Protein AF-A0A6A6Z3F3-F1 (afdb_monomer)

InterPro domai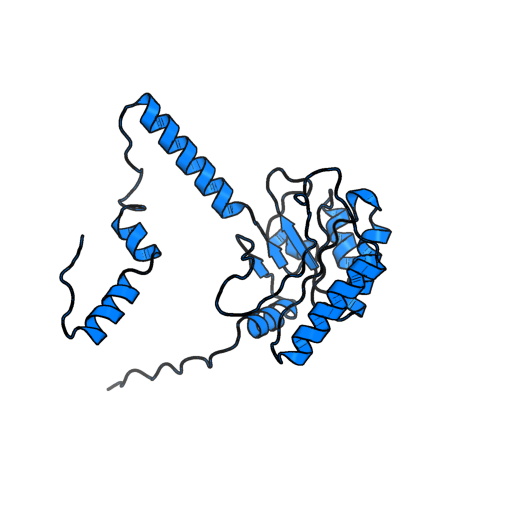ns:
  IPR015813 Pyruvate/Phosphoenolpyruvate kinase-like domain superfamily [SSF51621] (51-223)
  IPR040442 Pyruvate kinase-like domain superfamily [G3DSA:3.20.20.60] (47-231)

Secondary structure (DSSP, 8-state):
--------PPPP--HHHHHHHHHH-TT--EEESS-----SSS-------TTPPPTTSSS-----HHHHHHHHHHHHHHHHHHT-------EE-THHHHHHHHHHHHHHHHHHTT-S-EEE----SHHHHHHHHHHHTTS-EEEE--TTSSSPP--HHHHHHTT-SEEE-TTHHHHHHHHHHHHHHHHHHHHS-----STT-SSHHHHHHHTTHHHHHHHHHHHHSSPPP---

pLDDT: mean 81.71, std 18.79, range [23.59, 98.38]

Foldseek 3Di:
DDDDDDDPPDPDDPPLVVVLVLLPPLVAAAEAAADCPDDDDDDDDPDDDPDADDLQDPDTDDDDLVVLLVVLLVNVVVCVVVVPNHAHEREFSCCVPPNDVVSLVSQQSSVVSPHQEYEYTQDQDLVSLLVSLVSNPPGAYEDEAEVVGRHDHDDSVSCSVSNHRYYYHRCNVVVVVVVVVVVQVVCCVVPVDGDDDDDPPPDPVNVCVVVVVVVVQVVCCVVVVDRDDDDD

Structure (mmCIF, N/CA/C/O backbone):
data_AF-A0A6A6Z3F3-F1
#
_entry.id   AF-A0A6A6Z3F3-F1
#
loop_
_atom_site.group_PDB
_atom_site.id
_atom_site.type_symbol
_atom_site.label_atom_id
_atom_site.label_alt_id
_atom_site.label_comp_id
_atom_site.label_asym_id
_atom_site.label_entity_id
_atom_site.label_seq_id
_atom_site.pdbx_PDB_ins_code
_atom_site.Cartn_x
_atom_site.Cartn_y
_atom_site.Cartn_z
_atom_site.occupancy
_atom_site.B_iso_or_equiv
_atom_site.auth_seq_id
_atom_site.auth_comp_id
_atom_site.auth_asym_id
_atom_site.auth_atom_id
_atom_site.pdbx_PDB_model_num
ATOM 1 N N . MET A 1 1 ? 13.830 -50.853 -7.359 1.00 34.94 1 MET A N 1
ATOM 2 C CA . MET A 1 1 ? 14.245 -49.902 -6.307 1.00 34.94 1 MET A CA 1
ATOM 3 C C . MET A 1 1 ? 13.771 -48.512 -6.708 1.00 34.94 1 MET A C 1
ATOM 5 O O . MET A 1 1 ? 14.122 -48.065 -7.787 1.00 34.94 1 MET A O 1
ATOM 9 N N . SER A 1 2 ? 12.959 -47.901 -5.839 1.00 36.56 2 SER A N 1
ATOM 10 C CA . SER A 1 2 ? 12.501 -46.500 -5.808 1.00 36.56 2 SER A CA 1
ATOM 11 C C . SER A 1 2 ? 11.670 -45.965 -6.987 1.00 36.56 2 SER A C 1
ATOM 13 O O . SER A 1 2 ? 12.177 -45.334 -7.913 1.00 36.56 2 SER A O 1
ATOM 15 N N . ALA A 1 3 ? 10.351 -46.165 -6.886 1.00 37.22 3 ALA A N 1
ATOM 16 C CA . ALA A 1 3 ? 9.355 -45.298 -7.505 1.00 37.22 3 ALA A CA 1
ATOM 17 C C . ALA A 1 3 ? 9.467 -43.896 -6.879 1.00 37.22 3 ALA A C 1
ATOM 19 O O . ALA A 1 3 ? 9.442 -43.764 -5.655 1.00 37.22 3 ALA A O 1
ATOM 20 N N . ARG A 1 4 ? 9.620 -42.849 -7.698 1.00 40.91 4 ARG A N 1
ATOM 21 C CA . ARG A 1 4 ? 9.617 -41.468 -7.198 1.00 40.91 4 ARG A CA 1
ATOM 22 C C . ARG A 1 4 ? 8.199 -41.113 -6.761 1.00 40.91 4 ARG A C 1
ATOM 24 O O . ARG A 1 4 ? 7.272 -41.146 -7.564 1.00 40.91 4 ARG A O 1
ATOM 31 N N . ASN A 1 5 ? 8.085 -40.826 -5.469 1.00 40.81 5 ASN A N 1
ATOM 32 C CA . ASN A 1 5 ? 6.881 -40.425 -4.759 1.00 40.81 5 ASN A CA 1
ATOM 33 C C . ASN A 1 5 ? 6.077 -39.361 -5.511 1.00 40.81 5 ASN A C 1
ATOM 35 O O . ASN A 1 5 ? 6.629 -38.375 -6.002 1.00 40.81 5 ASN A O 1
ATOM 39 N N . GLY A 1 6 ? 4.759 -39.565 -5.536 1.00 41.12 6 GLY A N 1
ATOM 40 C CA . GLY A 1 6 ? 3.794 -38.580 -5.994 1.00 41.12 6 GLY A CA 1
ATOM 41 C C . GLY A 1 6 ? 3.917 -37.295 -5.185 1.00 41.12 6 GLY A C 1
ATOM 42 O O . GLY A 1 6 ? 3.819 -37.297 -3.959 1.00 41.12 6 GLY A O 1
ATOM 43 N N . THR A 1 7 ? 4.127 -36.190 -5.888 1.00 47.25 7 THR A N 1
ATOM 44 C CA . THR A 1 7 ? 3.933 -34.857 -5.340 1.00 47.25 7 THR A CA 1
ATOM 45 C C . THR A 1 7 ? 2.435 -34.683 -5.121 1.00 47.25 7 THR A C 1
ATOM 47 O O . THR A 1 7 ? 1.655 -34.508 -6.056 1.00 47.25 7 THR A O 1
ATOM 50 N N . THR A 1 8 ? 1.998 -34.784 -3.869 1.00 46.78 8 THR A N 1
ATOM 51 C CA . THR A 1 8 ? 0.665 -34.338 -3.468 1.00 46.78 8 THR A CA 1
ATOM 52 C C . THR A 1 8 ? 0.591 -32.847 -3.779 1.00 46.78 8 THR A C 1
ATOM 54 O O . THR A 1 8 ? 1.181 -32.040 -3.061 1.00 46.78 8 THR A O 1
ATOM 57 N N . LYS A 1 9 ? -0.051 -32.471 -4.893 1.00 58.62 9 LYS A N 1
ATOM 58 C CA . LYS A 1 9 ? -0.311 -31.064 -5.207 1.00 58.62 9 LYS A CA 1
ATOM 59 C C . LYS A 1 9 ? -1.092 -30.474 -4.038 1.00 58.62 9 LYS A C 1
ATOM 61 O O . LYS A 1 9 ? -2.152 -30.993 -3.691 1.00 58.62 9 LYS A O 1
ATOM 66 N N . THR A 1 10 ? -0.551 -29.427 -3.420 1.00 60.53 10 THR A N 1
ATOM 67 C CA . THR A 1 10 ? -1.249 -28.662 -2.385 1.00 60.53 10 THR A CA 1
ATOM 68 C C . THR A 1 10 ? -2.641 -28.293 -2.910 1.00 60.53 10 THR A C 1
ATOM 70 O O . THR A 1 10 ? -2.735 -27.858 -4.063 1.00 60.53 10 THR A O 1
ATOM 73 N N . PRO A 1 11 ? -3.718 -28.482 -2.125 1.00 72.38 11 PRO A N 1
ATOM 74 C CA . PRO A 1 11 ? -5.059 -28.102 -2.551 1.00 72.38 11 PRO A CA 1
ATOM 75 C C . PRO A 1 11 ? -5.073 -26.640 -2.994 1.00 72.38 11 PRO A C 1
ATOM 77 O O . PRO A 1 11 ? -4.476 -25.789 -2.332 1.00 72.38 11 PRO A O 1
ATOM 80 N N . TRP A 1 12 ? -5.738 -26.350 -4.113 1.00 77.38 12 TRP A N 1
ATOM 81 C CA . TRP A 1 12 ? -5.906 -24.976 -4.571 1.00 77.38 12 TRP A CA 1
ATOM 82 C C . TRP A 1 12 ? -6.660 -24.176 -3.503 1.00 77.38 12 TRP A C 1
ATOM 84 O O . TRP A 1 12 ? -7.720 -24.596 -3.035 1.00 77.38 12 TRP A O 1
ATOM 94 N N . ARG A 1 13 ? -6.089 -23.040 -3.100 1.00 77.94 13 ARG A N 1
ATOM 95 C CA . ARG A 1 13 ? -6.682 -22.100 -2.146 1.00 77.94 13 ARG A CA 1
ATOM 96 C C . ARG A 1 13 ? -6.878 -20.761 -2.854 1.00 77.94 13 ARG A C 1
ATOM 98 O O . ARG A 1 13 ? -5.940 -20.322 -3.523 1.00 77.94 13 ARG A O 1
ATOM 105 N N . PRO A 1 14 ? -8.032 -20.090 -2.702 1.00 82.00 14 PRO A N 1
ATOM 106 C CA . PRO A 1 14 ? -8.204 -18.751 -3.248 1.00 82.00 14 PRO A CA 1
ATOM 107 C C . PRO A 1 14 ? -7.167 -17.784 -2.662 1.00 82.00 14 PRO A C 1
ATOM 109 O O . PRO A 1 14 ? -6.858 -17.837 -1.467 1.00 82.00 14 PRO A O 1
ATOM 112 N N . ALA A 1 15 ? -6.643 -16.883 -3.496 1.00 80.94 15 ALA A N 1
ATOM 113 C CA . ALA A 1 15 ? -5.599 -15.935 -3.102 1.00 80.94 15 ALA A CA 1
ATOM 114 C C . ALA A 1 15 ? -6.015 -15.066 -1.903 1.00 80.94 15 ALA A C 1
ATOM 116 O O . ALA A 1 15 ? -5.207 -14.815 -1.012 1.00 80.94 15 ALA A O 1
ATOM 117 N N . ALA A 1 16 ? -7.290 -14.679 -1.833 1.00 81.62 16 ALA A N 1
ATOM 118 C CA . ALA A 1 16 ? -7.814 -13.865 -0.745 1.00 81.62 16 ALA A CA 1
ATOM 119 C C . ALA A 1 16 ? -7.747 -14.576 0.624 1.00 81.62 16 ALA A C 1
ATOM 121 O O . ALA A 1 16 ? -7.385 -13.952 1.618 1.00 81.62 16 ALA A O 1
ATOM 122 N N . ASN A 1 17 ? -7.969 -15.898 0.671 1.00 83.56 17 ASN A N 1
ATOM 123 C CA . ASN A 1 17 ? -7.801 -16.678 1.902 1.00 83.56 17 ASN A CA 1
ATOM 124 C C . ASN A 1 17 ? -6.328 -16.769 2.323 1.00 83.56 17 ASN A C 1
ATOM 126 O O . ASN A 1 17 ? -6.020 -16.694 3.508 1.00 83.56 17 ASN A O 1
ATOM 130 N N . ILE A 1 18 ? -5.411 -16.919 1.361 1.00 85.38 18 ILE A N 1
ATOM 131 C CA . ILE A 1 18 ? -3.967 -16.919 1.642 1.00 85.38 18 ILE A CA 1
ATOM 132 C C . ILE A 1 18 ? -3.556 -15.565 2.224 1.00 85.38 18 ILE A C 1
ATOM 134 O O . ILE A 1 18 ? -2.868 -15.512 3.241 1.00 85.38 18 ILE A O 1
ATOM 138 N N . LEU A 1 19 ? -4.010 -14.473 1.605 1.00 86.06 19 LEU A N 1
ATOM 139 C CA . LEU A 1 19 ? -3.742 -13.122 2.078 1.00 86.06 19 LEU A CA 1
ATOM 140 C C . LEU A 1 19 ? -4.298 -12.908 3.491 1.00 86.06 19 LEU A C 1
ATOM 142 O O . LEU A 1 19 ? -3.585 -12.391 4.346 1.00 86.06 19 LEU A O 1
ATOM 146 N N . ARG A 1 20 ? -5.528 -13.353 3.763 1.00 87.00 20 ARG A N 1
ATOM 147 C CA . ARG A 1 20 ? -6.144 -13.264 5.092 1.00 87.00 20 ARG A CA 1
ATOM 148 C C . ARG A 1 20 ? -5.325 -13.994 6.157 1.00 87.00 20 ARG A C 1
ATOM 150 O O . ARG A 1 20 ? -5.034 -13.405 7.195 1.00 87.00 20 ARG A O 1
ATOM 157 N N . ASP A 1 21 ? -4.891 -15.224 5.885 1.00 88.62 21 ASP A N 1
ATOM 158 C CA . ASP A 1 21 ? -4.017 -15.970 6.800 1.00 88.62 21 ASP A CA 1
ATOM 159 C C . ASP A 1 21 ? -2.713 -15.210 7.074 1.00 88.62 21 ASP A C 1
ATOM 161 O O . ASP A 1 21 ? -2.261 -15.131 8.211 1.00 88.62 21 ASP A O 1
ATOM 165 N N . MET A 1 22 ? -2.102 -14.637 6.032 1.00 89.12 22 MET A N 1
ATOM 166 C CA . MET A 1 22 ? -0.858 -13.879 6.167 1.00 89.12 22 MET A CA 1
ATOM 167 C C . MET A 1 22 ? -1.039 -12.586 6.965 1.00 89.12 22 MET A C 1
ATOM 169 O O . MET A 1 22 ? -0.140 -12.212 7.708 1.00 89.12 22 MET A O 1
ATOM 173 N N . ILE A 1 23 ? -2.181 -11.912 6.817 1.00 88.12 23 ILE A N 1
ATOM 174 C CA . ILE A 1 23 ? -2.514 -10.676 7.537 1.00 88.12 23 ILE A CA 1
ATOM 175 C C . ILE A 1 23 ? -2.665 -10.931 9.043 1.00 88.12 23 ILE A C 1
ATOM 177 O O . ILE A 1 23 ? -2.274 -10.086 9.849 1.00 88.12 23 ILE A O 1
ATOM 181 N N . HIS A 1 24 ? -3.240 -12.075 9.421 1.00 87.25 24 HIS A N 1
ATOM 182 C CA . HIS A 1 24 ? -3.483 -12.429 10.821 1.00 87.25 24 HIS A CA 1
ATOM 183 C C . HIS A 1 24 ? -2.317 -13.170 11.489 1.00 87.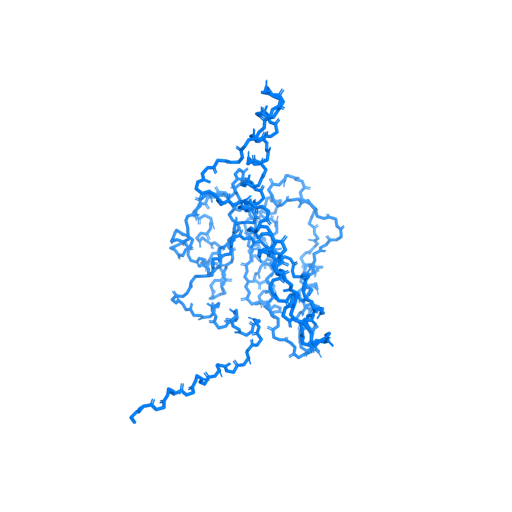25 24 HIS A C 1
ATOM 185 O O . HIS A 1 24 ? -2.346 -13.367 12.702 1.00 87.25 24 HIS A O 1
ATOM 191 N N . ASP A 1 25 ? -1.290 -13.553 10.731 1.00 90.56 25 ASP A N 1
ATOM 192 C CA . ASP A 1 25 ? -0.063 -14.144 11.259 1.00 90.56 25 ASP A CA 1
ATOM 193 C C . ASP A 1 25 ? 0.867 -13.038 11.806 1.00 90.56 25 ASP A C 1
ATOM 195 O O . ASP A 1 25 ? 1.418 -12.250 11.029 1.00 90.56 25 ASP A O 1
ATOM 199 N N . PRO A 1 26 ? 1.070 -12.945 13.135 1.00 84.81 26 PRO A N 1
ATOM 200 C CA . PRO A 1 26 ? 1.867 -11.881 13.739 1.00 84.81 26 PRO A CA 1
ATOM 201 C C . PRO A 1 26 ? 3.361 -11.973 13.400 1.00 84.81 26 PRO A C 1
ATOM 203 O O . PRO A 1 26 ? 4.074 -10.984 13.591 1.00 84.81 26 PRO A O 1
ATOM 206 N N . GLU A 1 27 ? 3.837 -13.104 12.879 1.00 88.88 27 GLU A N 1
ATOM 207 C CA . GLU A 1 27 ? 5.227 -13.280 12.453 1.00 88.88 27 GLU A CA 1
ATOM 208 C C . GLU A 1 27 ? 5.453 -12.832 11.006 1.00 88.88 27 GLU A C 1
ATOM 210 O O . GLU A 1 27 ? 6.596 -12.652 10.573 1.00 88.88 27 GLU A O 1
ATOM 215 N N . LYS A 1 28 ? 4.377 -12.611 10.243 1.00 90.56 28 LYS A N 1
ATOM 216 C CA . LYS A 1 28 ? 4.469 -12.224 8.838 1.00 90.56 28 LYS A CA 1
ATOM 217 C C . LYS A 1 28 ? 4.379 -10.718 8.638 1.00 90.56 28 LYS A C 1
ATOM 219 O O . LYS A 1 28 ? 3.650 -9.985 9.307 1.00 90.56 28 LYS A O 1
ATOM 224 N N . LEU A 1 29 ? 5.142 -10.279 7.642 1.00 92.88 29 LEU A N 1
ATOM 225 C CA . LEU A 1 29 ? 5.010 -8.989 6.989 1.00 92.88 29 LEU A CA 1
ATOM 226 C C . LEU A 1 29 ? 4.775 -9.253 5.503 1.00 92.88 29 LEU A C 1
ATOM 228 O O . LEU A 1 29 ? 5.548 -9.972 4.867 1.00 92.88 29 LEU A O 1
ATOM 232 N N . ILE A 1 30 ? 3.723 -8.659 4.951 1.00 92.56 30 ILE A N 1
ATOM 233 C CA . ILE A 1 30 ? 3.424 -8.734 3.523 1.00 92.56 30 ILE A CA 1
ATOM 234 C C . ILE A 1 30 ? 4.172 -7.606 2.811 1.00 92.56 30 ILE A C 1
ATOM 236 O O . ILE A 1 30 ? 4.008 -6.433 3.145 1.00 92.56 30 ILE A O 1
ATOM 240 N N . ILE A 1 31 ? 4.998 -7.975 1.833 1.00 91.75 31 ILE A N 1
ATOM 241 C CA . ILE A 1 31 ? 5.845 -7.070 1.050 1.00 91.75 31 ILE A CA 1
ATOM 242 C C . ILE A 1 31 ? 5.334 -7.092 -0.388 1.00 91.75 31 ILE A C 1
ATOM 244 O O . ILE A 1 31 ? 5.449 -8.116 -1.062 1.00 91.75 31 ILE A O 1
ATOM 248 N N . CYS A 1 32 ? 4.796 -5.970 -0.866 1.00 87.75 32 CYS A N 1
ATOM 249 C CA . CYS A 1 32 ? 4.311 -5.853 -2.239 1.00 87.75 32 CYS A CA 1
ATOM 250 C C . CYS A 1 32 ? 5.183 -4.866 -3.035 1.00 87.75 32 CYS A C 1
ATOM 252 O O . CYS A 1 32 ? 5.200 -3.674 -2.718 1.00 87.75 32 CYS A O 1
ATOM 254 N N . PRO A 1 33 ? 5.861 -5.301 -4.112 1.00 79.44 33 PRO A N 1
ATOM 255 C CA . PRO A 1 33 ? 6.681 -4.429 -4.965 1.00 79.44 33 PRO A CA 1
ATOM 256 C C . PRO A 1 33 ? 5.852 -3.517 -5.890 1.00 79.44 33 PRO A C 1
ATOM 258 O O . PRO A 1 33 ? 6.382 -2.925 -6.825 1.00 79.44 33 PRO A O 1
ATOM 261 N N . GLY A 1 34 ? 4.539 -3.448 -5.682 1.00 69.94 34 GLY A N 1
ATOM 262 C CA . GLY A 1 34 ? 3.596 -2.743 -6.530 1.00 69.94 34 GLY A CA 1
ATOM 263 C C . GLY A 1 34 ? 2.192 -2.802 -5.937 1.00 69.94 34 GLY A C 1
ATOM 264 O O . GLY A 1 34 ? 1.934 -3.554 -4.994 1.00 69.94 34 GLY A O 1
ATOM 265 N N . VAL A 1 35 ? 1.281 -2.024 -6.513 1.00 60.56 35 VAL A N 1
ATOM 266 C CA . VAL A 1 35 ? -0.158 -2.215 -6.319 1.00 60.56 35 VAL A CA 1
ATOM 267 C C . VAL A 1 35 ? -0.661 -2.939 -7.554 1.00 60.56 35 VAL A C 1
ATOM 269 O O . VAL A 1 35 ? -0.642 -2.382 -8.648 1.00 60.56 35 VAL A O 1
ATOM 272 N N . TYR A 1 36 ? -1.085 -4.187 -7.384 1.00 46.94 36 TYR A N 1
ATOM 273 C CA . TYR A 1 36 ? -1.976 -4.804 -8.353 1.00 46.94 36 TYR A CA 1
ATOM 274 C C . TYR A 1 36 ? -3.375 -4.284 -8.036 1.00 46.94 36 TYR A C 1
ATOM 276 O O . TYR A 1 36 ? -4.051 -4.805 -7.151 1.00 46.94 36 TYR A O 1
ATOM 284 N N . ASP A 1 37 ? -3.783 -3.212 -8.713 1.00 42.94 37 ASP A N 1
ATOM 285 C CA . ASP A 1 37 ? -5.200 -2.871 -8.804 1.00 42.94 37 ASP A CA 1
ATOM 286 C C . ASP A 1 37 ? -5.841 -4.020 -9.597 1.00 42.94 37 ASP A C 1
ATOM 288 O O . ASP A 1 37 ? -5.672 -4.112 -10.811 1.00 42.94 37 ASP A O 1
ATOM 292 N N . GLY A 1 38 ? -6.443 -4.975 -8.883 1.00 31.67 38 GLY A N 1
ATOM 293 C CA . GLY A 1 38 ? -6.897 -6.261 -9.410 1.00 31.67 38 GLY A CA 1
ATOM 294 C C . GLY A 1 38 ? -7.780 -6.133 -10.652 1.00 31.67 38 GLY A C 1
ATOM 295 O O . GLY A 1 38 ? -8.981 -5.896 -10.566 1.00 31.67 38 GLY A O 1
ATOM 296 N N . LEU A 1 39 ? -7.173 -6.350 -11.814 1.00 25.75 39 LEU A N 1
ATOM 297 C CA . LEU A 1 39 ? -7.821 -6.767 -13.048 1.00 25.75 39 LEU A CA 1
ATOM 298 C C . LEU A 1 39 ? -7.249 -8.140 -13.391 1.00 25.75 39 LEU A C 1
ATOM 300 O O . LEU A 1 39 ? -6.429 -8.264 -14.292 1.00 25.75 39 LEU A O 1
ATOM 304 N N . ASP A 1 40 ? -7.667 -9.172 -12.662 1.00 23.59 40 ASP A N 1
ATOM 305 C CA . ASP A 1 40 ? -7.603 -10.517 -13.220 1.00 23.59 40 ASP A CA 1
ATOM 306 C C . ASP A 1 40 ? -8.853 -11.327 -12.844 1.00 23.59 40 ASP A C 1
ATOM 308 O O . ASP A 1 40 ? -9.256 -11.409 -11.687 1.00 23.59 40 ASP A O 1
ATOM 312 N N . ALA A 1 41 ? -9.523 -11.825 -13.884 1.00 25.75 41 ALA A N 1
ATOM 313 C CA . ALA A 1 41 ? -10.664 -12.745 -13.901 1.00 25.75 41 ALA A CA 1
ATOM 314 C C . ALA A 1 41 ? -11.796 -12.563 -12.853 1.00 25.75 41 ALA A C 1
ATOM 316 O O . ALA A 1 41 ? -12.093 -13.446 -12.049 1.00 25.75 41 ALA A O 1
ATOM 317 N N . GLY A 1 42 ? -12.561 -11.475 -13.006 1.00 26.80 42 GL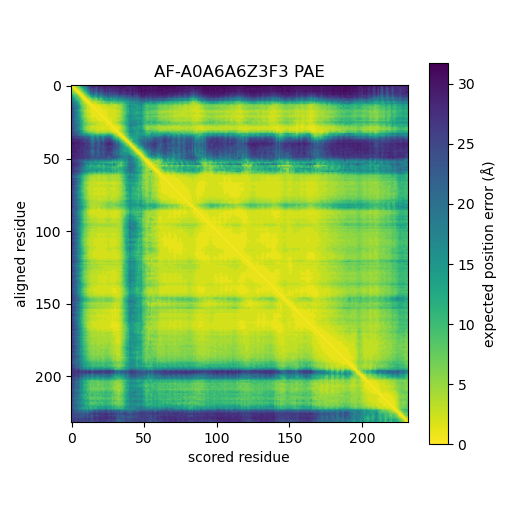Y A N 1
ATOM 318 C CA . GLY A 1 42 ? -13.991 -11.433 -12.675 1.00 26.80 42 GLY A CA 1
ATOM 319 C C . GLY A 1 42 ? -14.331 -10.939 -11.272 1.00 26.80 42 GLY A C 1
ATOM 320 O O . GLY A 1 42 ? -14.524 -11.751 -10.385 1.00 26.80 42 GLY A O 1
ATOM 321 N N . HIS A 1 43 ? -14.546 -9.627 -11.128 1.00 30.12 43 HIS A N 1
ATOM 322 C CA . HIS A 1 43 ? -15.112 -8.915 -9.966 1.00 30.12 43 HIS A CA 1
ATOM 323 C C . HIS A 1 43 ? -14.264 -8.907 -8.679 1.00 30.12 43 HIS A C 1
ATOM 325 O O . HIS A 1 43 ? -14.550 -9.636 -7.730 1.00 30.12 43 HIS A O 1
ATOM 331 N N . GLU A 1 44 ? -13.301 -7.987 -8.599 1.00 28.53 44 GLU A N 1
ATOM 332 C CA . GLU A 1 44 ? -12.696 -7.547 -7.337 1.00 28.53 44 GLU A CA 1
ATOM 333 C C . GLU A 1 44 ? -12.750 -6.013 -7.290 1.00 28.53 44 GLU A C 1
ATOM 335 O O . GLU A 1 44 ? -12.167 -5.320 -8.119 1.00 28.53 44 GLU A O 1
ATOM 340 N N . VAL A 1 45 ? -13.571 -5.470 -6.388 1.00 31.08 45 VAL A N 1
ATOM 341 C CA . VAL A 1 45 ? -13.928 -4.046 -6.361 1.00 31.08 45 VAL A CA 1
ATOM 342 C C . VAL A 1 45 ? -13.188 -3.353 -5.221 1.00 31.08 45 VAL A C 1
ATOM 344 O O . VAL A 1 45 ? -13.585 -3.458 -4.062 1.00 31.08 45 VAL A O 1
ATOM 347 N N . LEU A 1 46 ? -12.158 -2.571 -5.550 1.00 33.38 46 LEU A N 1
ATOM 348 C CA . LEU A 1 46 ? -11.670 -1.496 -4.686 1.00 33.38 46 LEU A CA 1
ATOM 349 C C . LEU A 1 46 ? -12.496 -0.236 -4.999 1.00 33.38 46 LEU A C 1
ATOM 351 O O . LEU A 1 46 ? -12.225 0.482 -5.960 1.00 33.38 46 LEU A O 1
ATOM 355 N N . TYR A 1 47 ? -13.557 0.030 -4.229 1.00 33.12 47 TYR A N 1
ATOM 356 C CA . TYR A 1 47 ? -14.420 1.192 -4.479 1.00 33.12 47 TYR A CA 1
ATOM 357 C C . TYR A 1 47 ? -13.669 2.490 -4.135 1.00 33.12 47 TYR A C 1
ATOM 359 O O . TYR A 1 47 ? -13.530 2.861 -2.966 1.00 33.12 47 TYR A O 1
ATOM 367 N N . MET A 1 48 ? -13.182 3.214 -5.145 1.00 34.19 48 MET A N 1
ATOM 368 C CA . MET A 1 48 ? -12.570 4.534 -4.975 1.00 34.19 48 MET A CA 1
ATOM 369 C C . MET A 1 48 ? -13.333 5.606 -5.765 1.00 34.19 48 MET A C 1
ATOM 371 O O . MET A 1 48 ? -13.739 5.395 -6.899 1.00 34.19 48 MET A O 1
ATOM 375 N N . ALA A 1 49 ? -13.563 6.759 -5.123 1.00 33.69 49 ALA A N 1
ATOM 376 C CA . ALA A 1 49 ? -14.345 7.886 -5.646 1.00 33.69 49 ALA A CA 1
ATOM 377 C C . ALA A 1 49 ? -13.920 8.336 -7.061 1.00 33.69 49 ALA A C 1
ATOM 379 O O . ALA A 1 49 ? -12.728 8.398 -7.352 1.00 33.69 49 ALA A O 1
ATOM 380 N N . ILE A 1 50 ? -14.903 8.753 -7.869 1.00 36.28 50 ILE A N 1
ATOM 381 C CA . ILE A 1 50 ? -14.827 9.016 -9.322 1.00 36.28 50 ILE A CA 1
ATOM 382 C C . ILE A 1 50 ? -13.879 10.174 -9.734 1.00 36.28 50 I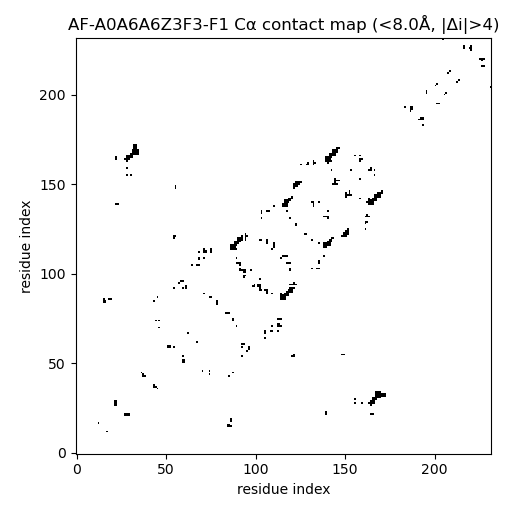LE A C 1
ATOM 384 O O . ILE A 1 50 ? -13.561 10.313 -10.909 1.00 36.28 50 ILE A O 1
ATOM 388 N N . THR A 1 51 ? -13.337 10.965 -8.800 1.00 37.28 51 THR A N 1
ATOM 389 C CA . THR A 1 51 ? -12.355 12.035 -9.091 1.00 37.28 51 THR A CA 1
ATOM 390 C C . THR A 1 51 ? -11.300 12.183 -7.985 1.00 37.28 51 THR A C 1
ATOM 392 O O . THR A 1 51 ? -11.292 13.154 -7.225 1.00 37.28 51 THR A O 1
ATOM 395 N N . LYS A 1 52 ? -10.374 11.222 -7.849 1.00 58.19 52 LYS A N 1
ATOM 396 C CA . LYS A 1 52 ? -9.262 11.347 -6.884 1.00 58.19 52 LYS A CA 1
ATOM 397 C C . LYS A 1 52 ? -7.970 11.873 -7.509 1.00 58.19 52 LYS A C 1
ATOM 399 O O . LYS A 1 52 ? -7.581 11.492 -8.606 1.00 58.19 52 LYS A O 1
ATOM 404 N N . ARG A 1 53 ? -7.287 12.734 -6.745 1.00 56.28 53 ARG A N 1
ATOM 405 C CA . ARG A 1 53 ? -5.887 13.124 -6.963 1.00 56.28 53 ARG A CA 1
ATOM 406 C C . ARG A 1 53 ? -4.951 12.117 -6.299 1.00 56.28 53 ARG A C 1
ATOM 408 O O . ARG A 1 53 ? -5.326 11.473 -5.318 1.00 56.28 53 ARG A O 1
ATOM 415 N N . TYR A 1 54 ? -3.728 12.035 -6.815 1.00 62.44 54 TYR A N 1
ATOM 416 C CA . TYR A 1 54 ? -2.663 11.220 -6.238 1.00 62.44 54 TYR A CA 1
ATOM 417 C C . TYR A 1 54 ? -2.435 11.544 -4.753 1.00 62.44 54 TYR A C 1
ATOM 419 O O . TYR A 1 54 ? -2.482 12.700 -4.332 1.00 62.44 54 TYR A O 1
ATOM 427 N N . GLY A 1 55 ? -2.184 10.509 -3.952 1.00 59.78 55 GLY A N 1
ATOM 428 C CA . GLY A 1 55 ? -2.115 10.597 -2.494 1.00 59.78 55 GLY A CA 1
ATOM 429 C C . GLY A 1 55 ? -0.980 11.440 -1.929 1.00 59.78 55 GLY A C 1
ATOM 430 O O . GLY A 1 55 ? -1.061 11.867 -0.783 1.00 59.78 55 GLY A O 1
ATOM 431 N N . HIS A 1 56 ? 0.038 11.749 -2.721 1.00 67.38 56 HIS A N 1
ATOM 432 C CA . HIS A 1 56 ? 1.112 12.648 -2.301 1.00 67.38 56 HIS A CA 1
ATOM 433 C C . HIS A 1 56 ? 0.967 14.064 -2.893 1.00 67.38 56 HIS A C 1
ATOM 435 O O . HIS A 1 56 ? 1.845 14.896 -2.695 1.00 67.38 56 HIS A O 1
ATOM 441 N N . LEU A 1 57 ? -0.146 14.370 -3.579 1.00 67.94 57 LEU A N 1
ATOM 442 C CA . LEU A 1 57 ? -0.471 15.723 -4.048 1.00 67.94 57 LEU A CA 1
ATOM 443 C C . LEU A 1 57 ? -1.327 16.497 -3.036 1.00 67.94 57 LEU A C 1
ATOM 445 O O . LEU A 1 57 ? -2.103 15.920 -2.273 1.00 67.94 57 LEU A O 1
ATOM 449 N N . GLN A 1 58 ? -1.215 17.826 -3.082 1.00 67.31 58 GLN A N 1
ATOM 450 C CA . GLN A 1 58 ? 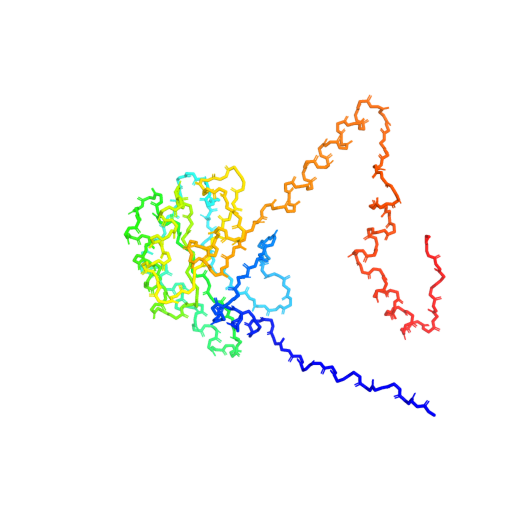-2.047 18.754 -2.314 1.00 67.31 58 GLN A CA 1
ATOM 451 C C . GLN A 1 58 ? -3.455 18.935 -2.914 1.00 67.31 58 GLN A C 1
ATOM 453 O O . GLN A 1 58 ? -3.714 18.679 -4.097 1.00 67.31 58 GLN A O 1
ATOM 458 N N . GLY A 1 59 ? -4.376 19.441 -2.086 1.00 66.31 59 GLY A N 1
ATOM 459 C CA . GLY A 1 59 ? -5.730 19.811 -2.510 1.00 66.31 59 GLY A CA 1
ATOM 460 C C . GLY A 1 59 ? -6.623 18.603 -2.788 1.00 66.31 59 GLY A C 1
ATOM 461 O O . GLY A 1 59 ? -7.353 18.583 -3.779 1.00 66.31 59 GLY A O 1
ATOM 462 N N . LYS A 1 60 ? -6.523 17.564 -1.955 1.00 71.50 60 LYS A N 1
ATOM 463 C CA . LYS A 1 60 ? -7.370 16.374 -2.064 1.00 71.50 60 LYS A CA 1
ATOM 464 C C . LYS A 1 60 ? -8.813 16.725 -1.715 1.00 71.50 60 LYS A C 1
ATOM 466 O O . LYS A 1 60 ? -9.078 17.318 -0.673 1.00 71.50 60 LYS A O 1
ATOM 471 N N . LEU A 1 61 ? -9.743 16.303 -2.566 1.00 74.94 61 LEU A N 1
ATOM 472 C CA . LEU A 1 61 ? -11.169 16.375 -2.271 1.00 74.94 61 LEU A CA 1
ATOM 473 C C . LEU A 1 61 ? -11.566 15.156 -1.437 1.00 74.94 61 LEU A C 1
ATOM 475 O O . LEU A 1 61 ? -11.267 14.012 -1.795 1.00 74.94 61 LEU A O 1
ATOM 479 N N . LEU A 1 62 ? -12.215 15.415 -0.307 1.00 80.62 62 LEU A N 1
ATOM 480 C CA . LEU A 1 62 ? -12.692 14.391 0.612 1.00 80.62 62 LEU A CA 1
ATOM 481 C C . LEU A 1 62 ? -14.213 14.364 0.592 1.00 80.62 62 LEU A C 1
ATOM 483 O O . LEU A 1 62 ? -14.865 15.403 0.577 1.00 80.62 62 LEU A O 1
ATOM 487 N N . VAL A 1 63 ? -14.763 13.157 0.645 1.00 84.81 63 VAL A N 1
ATOM 488 C CA . VAL A 1 63 ? -16.186 12.952 0.918 1.00 84.81 63 VAL A CA 1
ATOM 489 C C . VAL A 1 63 ? -16.454 13.038 2.422 1.00 84.81 63 VAL A C 1
ATOM 491 O O . VAL A 1 63 ? -15.523 12.936 3.242 1.00 84.81 63 VAL A O 1
ATOM 494 N N . SER A 1 64 ? -17.724 13.195 2.798 1.00 87.44 64 SER A N 1
ATOM 495 C CA . SER A 1 64 ? -18.136 13.146 4.203 1.00 87.44 64 SER A CA 1
ATOM 496 C C . SER A 1 64 ? -17.771 11.795 4.835 1.00 87.44 64 SER A C 1
ATOM 498 O O . SER A 1 64 ? -17.573 10.790 4.146 1.00 87.44 64 SER A O 1
ATOM 500 N N . THR A 1 65 ? -17.651 11.760 6.163 1.00 87.88 65 THR A N 1
ATOM 501 C CA . THR A 1 65 ? -17.400 10.505 6.889 1.00 87.88 65 THR A CA 1
ATOM 502 C C . THR A 1 65 ? -18.543 9.512 6.673 1.00 87.88 65 THR A C 1
ATOM 504 O O . THR A 1 65 ? -18.292 8.329 6.482 1.00 87.88 65 THR A O 1
ATOM 507 N N . GLU A 1 66 ? -19.786 9.990 6.606 1.00 91.56 66 GLU A N 1
ATOM 508 C CA . GLU A 1 66 ? -20.956 9.157 6.324 1.00 91.56 66 GLU A CA 1
ATOM 509 C C . GLU A 1 66 ? -20.873 8.479 4.951 1.00 91.56 66 GLU A C 1
ATOM 511 O O . GLU A 1 66 ? -21.018 7.259 4.862 1.00 91.56 66 GLU A O 1
ATOM 516 N N . GLU A 1 67 ? -20.562 9.239 3.896 1.00 88.31 67 GLU A N 1
ATOM 517 C CA . GLU A 1 67 ? -20.415 8.700 2.540 1.00 88.31 67 GLU A CA 1
ATOM 518 C C . GLU A 1 67 ? -19.224 7.737 2.446 1.00 88.31 67 GLU A C 1
ATOM 520 O O . GLU A 1 67 ? -19.309 6.679 1.820 1.00 88.31 67 GLU A O 1
ATOM 525 N N . TYR A 1 68 ? -18.112 8.073 3.102 1.00 86.75 68 TYR A N 1
ATOM 526 C CA . TYR A 1 68 ? -16.954 7.191 3.204 1.00 86.75 68 TYR A CA 1
ATOM 527 C C . TYR A 1 68 ? -17.324 5.840 3.836 1.00 86.75 68 TYR A C 1
ATOM 529 O O . TYR A 1 68 ? -17.027 4.797 3.257 1.00 86.75 68 TYR A O 1
ATOM 537 N N . LEU A 1 69 ? -18.021 5.845 4.975 1.00 90.69 69 LEU A N 1
ATOM 538 C CA . LEU A 1 69 ? -18.438 4.619 5.657 1.00 90.69 69 LEU A CA 1
ATOM 539 C C . LEU A 1 69 ? -19.516 3.853 4.879 1.00 90.69 69 LEU A C 1
ATOM 541 O O . LEU A 1 69 ? -19.517 2.624 4.898 1.00 90.69 69 LEU A O 1
ATOM 545 N N . ALA A 1 70 ? -20.404 4.547 4.160 1.00 88.38 70 ALA A N 1
ATOM 546 C CA . ALA A 1 70 ? -21.396 3.911 3.295 1.00 88.38 70 ALA A CA 1
ATOM 547 C C . ALA A 1 70 ? -20.736 3.062 2.197 1.00 88.38 70 ALA A C 1
ATOM 549 O O . ALA A 1 70 ? -21.178 1.944 1.942 1.00 88.38 70 ALA A O 1
ATOM 550 N N . ARG A 1 71 ? -19.632 3.541 1.609 1.00 88.06 71 ARG A N 1
ATOM 551 C CA . ARG A 1 71 ? -18.853 2.776 0.619 1.00 88.06 71 ARG A CA 1
ATOM 552 C C . ARG A 1 71 ? -18.213 1.525 1.213 1.00 88.06 71 ARG A C 1
ATOM 554 O O . ARG A 1 71 ? -18.227 0.482 0.570 1.00 88.06 71 ARG A O 1
ATOM 561 N N . ILE A 1 72 ? -17.688 1.614 2.436 1.00 90.25 72 ILE A N 1
ATOM 562 C CA . ILE A 1 72 ? -17.110 0.449 3.121 1.00 90.25 72 ILE A CA 1
ATOM 563 C C . ILE A 1 72 ? -18.192 -0.587 3.427 1.00 90.25 72 ILE A C 1
ATOM 565 O O . ILE A 1 72 ? -18.018 -1.755 3.094 1.00 90.25 72 ILE A O 1
ATOM 569 N N . ARG A 1 73 ? -19.345 -0.163 3.962 1.00 93.25 73 ARG A N 1
ATOM 570 C CA . ARG A 1 73 ? -20.482 -1.068 4.197 1.00 93.25 73 ARG A CA 1
ATOM 571 C C . ARG A 1 73 ? -20.970 -1.733 2.912 1.00 93.25 73 ARG A C 1
ATOM 573 O O . ARG A 1 73 ? -21.271 -2.919 2.935 1.00 93.25 73 ARG A O 1
ATOM 580 N N . ALA A 1 74 ? -21.008 -1.003 1.795 1.00 90.69 74 ALA A N 1
ATOM 581 C CA . ALA A 1 74 ? -21.371 -1.571 0.499 1.00 90.69 74 ALA A CA 1
ATOM 582 C C . ALA A 1 74 ? -20.382 -2.661 0.046 1.00 90.69 74 ALA A C 1
ATOM 584 O O . ALA A 1 74 ? -20.809 -3.722 -0.401 1.00 90.69 74 ALA A O 1
ATOM 585 N N . ALA A 1 75 ? -19.073 -2.442 0.215 1.00 87.12 75 ALA A N 1
ATOM 586 C CA . ALA A 1 75 ? -18.058 -3.451 -0.096 1.00 87.12 75 ALA A CA 1
ATOM 587 C C . ALA A 1 75 ? -18.180 -4.695 0.804 1.00 87.12 75 ALA A C 1
ATOM 589 O O . ALA A 1 75 ? -18.100 -5.823 0.319 1.00 87.12 75 ALA A O 1
ATOM 590 N N . VAL A 1 76 ? -18.423 -4.499 2.104 1.00 91.38 76 VAL A N 1
ATOM 591 C CA . VAL A 1 76 ? -18.624 -5.590 3.072 1.00 91.38 76 VAL A CA 1
ATOM 592 C C . VAL A 1 76 ? -19.892 -6.389 2.759 1.00 91.38 76 VAL A C 1
ATOM 594 O O . VAL A 1 76 ? -19.859 -7.618 2.813 1.00 91.38 76 VAL A O 1
ATOM 597 N N . LEU A 1 77 ? -20.984 -5.717 2.380 1.00 91.19 77 LEU A N 1
ATOM 598 C CA . LEU A 1 77 ? -22.219 -6.369 1.942 1.00 91.19 77 LEU A CA 1
ATOM 599 C C . LEU A 1 77 ? -21.979 -7.215 0.685 1.00 91.19 77 LEU A C 1
ATOM 601 O O . LEU A 1 77 ? -22.287 -8.404 0.688 1.00 91.19 77 LEU A O 1
ATOM 605 N N . ALA A 1 78 ? -21.350 -6.642 -0.345 1.00 89.44 78 ALA A N 1
ATOM 606 C CA . ALA A 1 78 ? -21.051 -7.346 -1.593 1.00 89.44 78 ALA A CA 1
ATOM 607 C C . ALA A 1 78 ? -20.139 -8.569 -1.377 1.00 89.44 78 ALA A C 1
ATOM 609 O O . ALA A 1 78 ? -20.326 -9.616 -2.001 1.00 89.44 78 ALA A O 1
ATOM 610 N N . ARG A 1 79 ? -19.172 -8.475 -0.455 1.00 87.62 79 ARG A N 1
ATOM 611 C CA . ARG A 1 79 ? -18.359 -9.619 -0.022 1.00 87.62 79 ARG A CA 1
ATOM 612 C C . ARG A 1 79 ? -19.233 -10.753 0.525 1.00 87.62 79 ARG A C 1
ATOM 614 O O . ARG A 1 79 ? -19.071 -11.899 0.116 1.00 87.62 79 ARG A O 1
ATOM 621 N N . GLY A 1 80 ? -20.180 -10.427 1.406 1.00 88.69 80 GLY A N 1
ATOM 622 C CA . GLY A 1 80 ? -21.127 -11.394 1.965 1.00 88.69 80 GLY A CA 1
ATOM 623 C C . GLY A 1 80 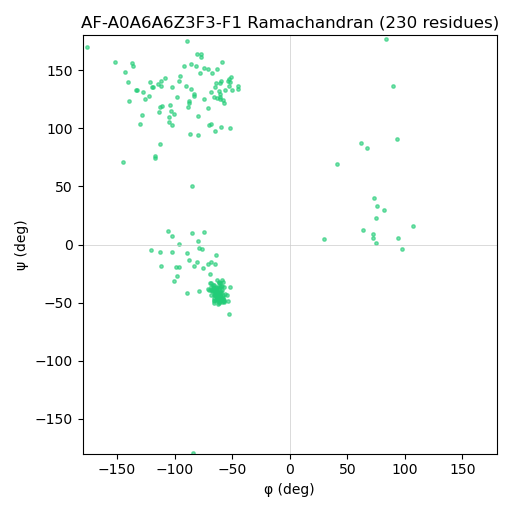? -22.038 -12.025 0.907 1.00 88.69 80 GLY A C 1
ATOM 624 O O . GLY A 1 80 ? -22.180 -13.243 0.876 1.00 88.69 80 GLY A O 1
ATOM 625 N N . GLU A 1 81 ? -22.603 -11.218 0.007 1.00 90.94 81 GLU A N 1
ATOM 626 C CA . GLU A 1 81 ? -23.526 -11.678 -1.045 1.00 90.94 81 GLU A CA 1
ATOM 627 C C . GLU A 1 81 ? -22.850 -12.571 -2.092 1.00 90.94 81 GLU A C 1
ATOM 629 O O . GLU A 1 81 ? -23.456 -13.513 -2.599 1.00 90.94 81 GLU A O 1
ATOM 634 N N . THR A 1 82 ? -21.585 -12.297 -2.414 1.00 86.50 82 THR A N 1
ATOM 635 C CA . THR A 1 82 ? -20.821 -13.091 -3.390 1.00 86.50 82 THR A CA 1
ATOM 636 C C . THR A 1 82 ? -20.244 -14.377 -2.799 1.00 86.50 82 THR A C 1
ATOM 638 O O . THR A 1 82 ? -19.796 -15.239 -3.555 1.00 86.50 82 THR A O 1
ATOM 641 N N . GLY A 1 83 ? -20.203 -14.503 -1.467 1.00 83.19 83 GLY A N 1
ATOM 642 C CA . GLY A 1 83 ? -19.532 -15.603 -0.768 1.00 83.19 83 GLY A CA 1
ATOM 643 C C . GLY A 1 83 ? -18.015 -15.645 -0.994 1.00 83.19 83 GLY A C 1
ATOM 644 O O . GLY A 1 83 ? -17.372 -16.647 -0.683 1.00 83.19 83 GLY A O 1
ATOM 645 N N . ARG A 1 84 ? -17.432 -14.582 -1.562 1.00 81.62 84 ARG A N 1
ATOM 646 C CA . ARG A 1 84 ? -15.996 -14.480 -1.825 1.00 81.62 84 ARG A CA 1
ATOM 647 C C . ARG A 1 84 ? -15.310 -13.858 -0.629 1.00 81.62 84 ARG A C 1
ATOM 649 O O . ARG A 1 84 ? -15.769 -12.852 -0.105 1.00 81.62 84 ARG A O 1
ATOM 656 N N . ASP A 1 85 ? -14.170 -14.403 -0.235 1.00 82.75 85 ASP A N 1
ATOM 657 C CA . ASP A 1 85 ? -13.459 -13.949 0.959 1.00 82.75 85 ASP A CA 1
ATOM 658 C C . ASP A 1 85 ? -12.531 -12.746 0.696 1.00 82.75 85 ASP A C 1
ATOM 660 O O . ASP A 1 85 ? -11.350 -12.771 1.029 1.00 82.75 85 ASP A O 1
ATOM 664 N N . LEU A 1 86 ? -13.046 -11.694 0.053 1.00 84.31 86 LEU A N 1
ATOM 665 C CA . LEU A 1 86 ? -12.249 -10.518 -0.311 1.00 84.31 86 LEU A CA 1
ATOM 666 C C . LEU A 1 86 ? -11.714 -9.775 0.927 1.00 84.31 86 LEU A C 1
ATOM 668 O O . LEU A 1 86 ? -12.433 -9.554 1.909 1.00 84.31 86 LEU A O 1
ATOM 672 N N . VAL A 1 87 ? -10.461 -9.324 0.841 1.00 88.00 87 VAL A N 1
ATOM 673 C CA . VAL A 1 87 ? -9.831 -8.456 1.845 1.00 88.00 87 VAL A CA 1
ATOM 674 C C . VAL A 1 87 ? -10.143 -6.997 1.514 1.00 88.00 87 VAL A C 1
ATOM 676 O O . VAL A 1 87 ? -9.821 -6.504 0.435 1.00 88.00 87 VAL A O 1
ATOM 679 N N . ILE A 1 88 ? -10.766 -6.293 2.453 1.00 89.00 88 ILE A N 1
ATOM 680 C CA . ILE A 1 88 ? -11.216 -4.910 2.312 1.00 89.00 88 ILE A CA 1
ATOM 681 C C . ILE A 1 88 ? -10.242 -3.996 3.060 1.00 89.00 88 ILE A C 1
ATOM 683 O O . ILE A 1 88 ? -10.155 -4.033 4.289 1.00 89.00 88 ILE A O 1
ATOM 687 N N . ILE A 1 89 ? -9.538 -3.146 2.303 1.00 92.88 89 ILE A N 1
ATOM 688 C CA . ILE A 1 89 ? -8.519 -2.207 2.800 1.00 92.88 89 ILE A CA 1
ATOM 689 C C . ILE A 1 89 ? -9.008 -0.751 2.632 1.00 92.88 89 ILE A C 1
ATOM 691 O O . ILE A 1 89 ? -8.741 -0.111 1.610 1.00 92.88 89 ILE A O 1
ATOM 695 N N . PRO A 1 90 ? -9.755 -0.187 3.597 1.00 90.44 90 PRO A N 1
ATOM 696 C CA . PRO A 1 90 ? -10.131 1.218 3.624 1.00 90.44 90 PRO A CA 1
ATOM 697 C C . PRO A 1 90 ? -8.915 2.143 3.680 1.00 90.44 90 PRO A C 1
ATOM 699 O O . PRO A 1 90 ? -8.098 2.096 4.601 1.00 90.44 90 PRO A O 1
ATOM 702 N N . ARG A 1 91 ? -8.863 3.066 2.718 1.00 92.62 91 ARG A N 1
ATOM 703 C CA . ARG A 1 91 ? -7.851 4.119 2.647 1.00 92.62 91 ARG A CA 1
ATOM 704 C C . ARG A 1 91 ? -8.408 5.475 3.072 1.00 92.62 91 ARG A C 1
ATOM 706 O O . ARG A 1 91 ? -9.261 6.047 2.383 1.00 92.62 91 ARG A O 1
ATOM 713 N N . SER A 1 92 ? -7.822 6.068 4.108 1.00 89.50 92 SER A N 1
ATOM 714 C CA . SER A 1 92 ? -8.088 7.451 4.509 1.00 89.50 92 SER A CA 1
ATOM 715 C C . SER A 1 92 ? -7.012 8.392 3.967 1.00 89.50 92 SER A C 1
ATOM 717 O O . SER A 1 92 ? -5.822 8.185 4.167 1.00 89.50 92 SER A O 1
ATOM 719 N N . ASN A 1 93 ? -7.436 9.447 3.266 1.00 89.00 93 ASN A N 1
ATOM 720 C CA . ASN A 1 93 ? -6.566 10.548 2.819 1.00 89.00 93 ASN A CA 1
ATOM 721 C C . ASN A 1 93 ? -6.796 11.824 3.643 1.00 89.00 93 ASN A C 1
ATOM 723 O O . ASN A 1 93 ? -6.354 12.902 3.247 1.00 89.00 93 ASN A O 1
ATOM 727 N N . ALA A 1 94 ? -7.535 11.711 4.749 1.00 89.50 94 ALA A N 1
ATOM 728 C CA . ALA A 1 94 ? -8.002 12.853 5.519 1.00 89.50 94 ALA A CA 1
ATOM 729 C C . ALA A 1 94 ? -6.888 13.570 6.286 1.00 89.50 94 ALA A C 1
ATOM 731 O O . ALA A 1 94 ? -7.079 14.722 6.653 1.00 89.50 94 ALA A O 1
ATOM 732 N N . LEU A 1 95 ? -5.725 12.936 6.467 1.00 90.75 95 LEU A N 1
ATOM 733 C CA . LEU A 1 95 ? -4.654 13.460 7.309 1.00 90.75 95 LEU A CA 1
ATOM 734 C C . LEU A 1 95 ? -4.240 14.888 6.938 1.00 90.75 95 LEU A C 1
ATOM 736 O O . LEU A 1 95 ? -4.186 15.756 7.800 1.00 90.75 95 LEU A O 1
ATOM 740 N N . GLN A 1 96 ? -4.000 15.142 5.650 1.00 86.88 96 GLN A N 1
ATOM 741 C CA . GLN A 1 96 ? -3.528 16.447 5.182 1.00 86.88 96 GLN A CA 1
ATOM 742 C C . GLN A 1 96 ? -4.560 17.566 5.394 1.00 86.88 96 GLN A C 1
ATOM 744 O O . GLN A 1 96 ? -4.177 18.705 5.637 1.00 86.88 96 GLN A O 1
ATOM 749 N N . SER A 1 97 ? -5.854 17.265 5.257 1.00 87.44 97 SER A N 1
ATOM 750 C CA . SER A 1 97 ? -6.912 18.287 5.244 1.00 87.44 97 SER A CA 1
ATOM 751 C C . SER A 1 97 ? -7.648 18.421 6.575 1.00 87.44 97 SER A C 1
ATOM 753 O O . SER A 1 97 ? -8.121 19.505 6.888 1.00 87.44 97 SER A O 1
ATOM 755 N N . LEU A 1 98 ? -7.784 17.327 7.325 1.00 90.56 98 LEU A N 1
ATOM 756 C CA . LEU A 1 98 ? -8.605 17.235 8.537 1.00 90.56 98 LEU A CA 1
ATOM 757 C C . LEU A 1 98 ? -7.792 16.844 9.783 1.00 90.56 98 LEU A C 1
ATOM 759 O O . LEU A 1 98 ? -8.344 16.818 10.879 1.00 90.56 98 LEU A O 1
ATOM 763 N N . GLY A 1 99 ? -6.498 16.548 9.636 1.00 94.69 99 GLY A N 1
ATOM 764 C CA . GLY A 1 99 ? -5.625 16.170 10.744 1.00 94.69 99 GLY A CA 1
ATOM 765 C C . GLY A 1 99 ? -5.695 14.688 11.124 1.00 94.69 99 GLY A C 1
ATOM 766 O O . GLY A 1 99 ? -6.435 13.892 10.542 1.00 94.69 99 GLY A O 1
ATOM 767 N N . PHE A 1 100 ? -4.856 14.315 12.093 1.00 96.38 100 PHE A N 1
ATOM 768 C CA . PHE A 1 100 ? -4.629 12.925 12.495 1.00 96.38 100 PHE A CA 1
ATOM 769 C C . PHE A 1 100 ? -5.871 12.282 13.117 1.00 96.38 100 PHE A C 1
ATOM 771 O O . PHE A 1 100 ? -6.303 11.227 12.654 1.00 96.38 100 PHE A O 1
ATOM 778 N N . ASP A 1 101 ? -6.489 12.947 14.095 1.00 96.69 101 ASP A N 1
ATOM 779 C CA . ASP A 1 101 ? -7.608 12.386 14.860 1.00 96.69 101 ASP A CA 1
ATOM 780 C C . ASP A 1 101 ? -8.811 12.053 13.975 1.00 96.69 101 ASP A C 1
ATOM 782 O O . ASP A 1 101 ? -9.368 10.959 14.062 1.00 96.69 101 ASP A O 1
ATOM 786 N N . GLU A 1 102 ? -9.184 12.954 13.061 1.00 95.12 102 GLU A N 1
ATOM 787 C CA . GLU A 1 102 ? -10.290 12.712 12.130 1.00 95.12 102 GLU A CA 1
ATOM 788 C C . GLU A 1 102 ? -9.943 11.606 11.123 1.00 95.12 102 GLU A C 1
ATOM 790 O O . GLU A 1 102 ? -10.792 10.782 10.770 1.00 95.12 102 GLU A O 1
ATOM 795 N N . ALA A 1 103 ? -8.687 11.533 10.678 1.00 94.69 103 ALA A N 1
ATOM 796 C CA . ALA A 1 103 ? -8.260 10.487 9.762 1.00 94.69 103 ALA A CA 1
ATOM 797 C C . ALA A 1 103 ? -8.269 9.096 10.415 1.00 94.69 103 ALA A C 1
ATOM 799 O O . ALA A 1 103 ? -8.729 8.142 9.781 1.00 94.69 103 ALA A O 1
ATOM 800 N N . VAL A 1 104 ? -7.836 8.996 11.676 1.00 97.00 104 VAL A N 1
ATOM 801 C CA . VAL A 1 104 ? -7.903 7.771 12.486 1.00 97.00 104 VAL A CA 1
ATOM 802 C C . VAL A 1 104 ? -9.349 7.416 12.821 1.00 97.00 104 VAL A C 1
ATOM 804 O O . VAL A 1 104 ? -9.732 6.261 12.664 1.00 97.00 104 VAL A O 1
ATOM 807 N N . LYS A 1 105 ? -10.189 8.384 13.208 1.00 97.12 105 LYS A N 1
ATOM 808 C CA . LYS A 1 105 ? -11.620 8.166 13.479 1.00 97.12 105 LYS A CA 1
ATOM 809 C C . LYS A 1 105 ? -12.338 7.557 12.276 1.00 97.12 105 LYS A C 1
ATOM 811 O O . LYS A 1 105 ? -13.113 6.616 12.432 1.00 97.12 105 LYS A O 1
ATOM 816 N N . ARG A 1 106 ? -12.052 8.048 11.066 1.00 95.69 106 ARG A N 1
ATOM 817 C CA . ARG A 1 106 ? -12.575 7.463 9.822 1.00 95.69 106 ARG A CA 1
ATOM 818 C C . ARG A 1 106 ? -12.132 6.012 9.650 1.00 95.69 106 ARG A C 1
ATOM 820 O O . ARG A 1 106 ? -12.956 5.172 9.307 1.00 95.69 106 ARG A O 1
ATOM 827 N N . LEU A 1 107 ? -10.857 5.707 9.889 1.00 95.94 107 LEU A N 1
ATOM 828 C CA . LEU A 1 107 ? -10.347 4.336 9.789 1.00 95.94 107 LEU A CA 1
ATOM 829 C C . LEU A 1 107 ? -10.977 3.414 10.839 1.00 95.94 107 LEU A C 1
ATOM 831 O O . LEU A 1 107 ? -11.428 2.337 10.468 1.00 95.94 107 LEU A O 1
ATOM 835 N N . LYS A 1 108 ? -11.121 3.857 12.094 1.00 98.38 108 LYS A N 1
ATOM 836 C CA . LYS A 1 108 ? -11.836 3.109 13.143 1.00 98.38 108 LYS A CA 1
ATOM 837 C C . LYS A 1 108 ? -13.270 2.787 12.738 1.00 98.38 108 LYS A C 1
ATOM 839 O O . LYS A 1 108 ? -13.656 1.627 12.763 1.00 98.38 108 LYS A O 1
ATOM 844 N N . GLY A 1 109 ? -14.017 3.779 12.251 1.00 97.69 109 GLY A N 1
ATOM 845 C CA . GLY A 1 109 ? -15.375 3.546 11.756 1.00 97.69 109 GLY A CA 1
ATOM 846 C C . GLY A 1 109 ? -15.428 2.578 10.565 1.00 97.69 109 GLY A C 1
ATOM 847 O O . GLY A 1 109 ? -16.393 1.835 10.418 1.00 97.69 109 GLY A O 1
ATOM 848 N N . ALA A 1 110 ? -14.402 2.556 9.706 1.00 94.12 110 ALA A N 1
ATOM 849 C CA . ALA A 1 110 ? -14.325 1.590 8.609 1.00 94.12 110 ALA A CA 1
ATOM 850 C C . ALA A 1 110 ? -14.057 0.162 9.111 1.00 94.12 110 ALA A C 1
ATOM 852 O O . ALA A 1 110 ? -14.655 -0.779 8.593 1.00 94.12 110 ALA A O 1
ATOM 853 N N . VAL A 1 111 ? -13.203 0.007 10.125 1.00 97.44 111 VAL A N 1
ATOM 854 C CA . VAL A 1 111 ? -12.963 -1.276 10.805 1.00 97.44 111 VAL A CA 1
ATOM 855 C C . VAL A 1 111 ? -14.240 -1.767 11.486 1.00 97.44 111 VAL A C 1
ATOM 857 O O . VAL A 1 111 ? -14.649 -2.900 11.263 1.00 97.44 111 VAL A O 1
ATOM 860 N N . GLU A 1 112 ? -14.935 -0.898 12.225 1.00 98.19 112 GLU A N 1
ATOM 861 C CA . GLU A 1 112 ? -16.242 -1.200 12.832 1.00 98.19 112 GLU A CA 1
ATOM 862 C C . GLU A 1 112 ? -17.290 -1.609 11.783 1.00 98.19 112 GLU A C 1
ATOM 864 O O . GLU A 1 112 ? -18.148 -2.447 12.050 1.00 98.19 112 GLU A O 1
ATOM 869 N N . ALA A 1 113 ? -17.205 -1.056 10.569 1.00 95.50 113 ALA A N 1
ATOM 870 C CA . ALA A 1 113 ? -18.067 -1.418 9.447 1.00 95.50 113 ALA A CA 1
ATOM 871 C C . ALA A 1 113 ? -17.709 -2.764 8.779 1.00 95.50 113 ALA A C 1
ATOM 873 O O . ALA A 1 113 ? -18.436 -3.179 7.87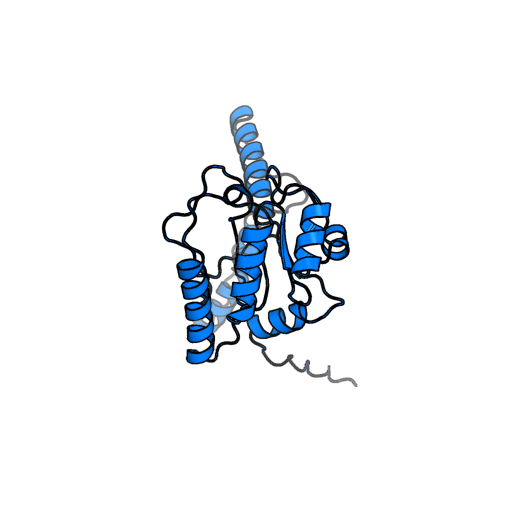7 1.00 95.50 113 ALA A O 1
ATOM 874 N N . GLY A 1 114 ? -16.633 -3.441 9.200 1.00 95.19 114 GLY A N 1
ATOM 875 C CA . GLY A 1 114 ? -16.246 -4.779 8.736 1.00 95.19 114 GLY A CA 1
ATOM 876 C C . GLY A 1 114 ? -15.035 -4.836 7.800 1.00 95.19 114 GLY A C 1
ATOM 877 O O . GLY A 1 114 ? -14.844 -5.852 7.125 1.00 95.19 114 GLY A O 1
ATOM 878 N N . ALA A 1 115 ? -14.240 -3.765 7.722 1.00 91.69 115 ALA A N 1
ATOM 879 C CA . ALA A 1 115 ? -12.960 -3.781 7.019 1.00 91.69 115 ALA A CA 1
ATOM 880 C C . ALA A 1 115 ? -11.890 -4.608 7.752 1.00 91.69 115 ALA A C 1
ATOM 882 O O . ALA A 1 115 ? -11.886 -4.681 8.978 1.00 91.69 115 ALA A O 1
ATOM 883 N N . ASP A 1 116 ? -10.950 -5.179 6.995 1.00 94.31 116 ASP A N 1
ATOM 884 C CA . ASP A 1 116 ? -9.960 -6.135 7.516 1.00 94.31 116 ASP A CA 1
ATOM 885 C C . ASP A 1 116 ? -8.603 -5.492 7.842 1.00 94.31 116 ASP A C 1
ATOM 887 O O . ASP A 1 116 ? -7.850 -5.990 8.677 1.00 94.31 116 ASP A O 1
ATOM 891 N N . VAL A 1 117 ? -8.274 -4.397 7.155 1.00 94.56 117 VAL A N 1
ATOM 892 C CA . VAL A 1 117 ? -6.985 -3.693 7.237 1.00 94.56 117 VAL A CA 1
ATOM 893 C C . VAL A 1 117 ? -7.256 -2.197 7.294 1.00 94.56 117 VAL A C 1
ATOM 895 O O . VAL A 1 117 ? -8.253 -1.728 6.759 1.00 94.56 117 VAL A O 1
ATOM 898 N N . ALA A 1 118 ? -6.363 -1.409 7.877 1.00 94.81 118 ALA A N 1
ATOM 899 C CA . ALA A 1 118 ? -6.447 0.044 7.825 1.00 94.81 118 ALA A CA 1
ATOM 900 C C . ALA A 1 118 ? -5.276 0.657 7.049 1.00 94.81 118 ALA A C 1
ATOM 902 O O . ALA A 1 118 ? -4.127 0.250 7.200 1.00 94.81 118 ALA A O 1
ATOM 903 N N . PHE A 1 119 ? -5.560 1.664 6.223 1.00 95.25 119 PHE A N 1
ATOM 904 C CA . PHE A 1 119 ? -4.545 2.360 5.437 1.00 95.25 119 PHE A CA 1
ATOM 905 C C . PHE A 1 119 ? -4.683 3.878 5.606 1.00 95.25 119 PHE A C 1
ATOM 907 O O . PHE A 1 119 ? -5.552 4.520 5.004 1.00 95.25 119 PHE A O 1
ATOM 914 N N . LEU A 1 120 ? -3.796 4.474 6.410 1.00 94.31 120 LEU A N 1
ATOM 915 C CA . LEU A 1 120 ? -3.637 5.926 6.458 1.00 94.31 120 LEU A CA 1
ATOM 916 C C . LEU A 1 120 ? -2.622 6.388 5.410 1.00 94.31 120 LEU A C 1
ATOM 918 O O . LEU A 1 120 ? -1.447 6.043 5.479 1.00 94.31 120 LEU A O 1
ATOM 922 N N . GLU A 1 121 ? -3.064 7.214 4.464 1.00 89.81 121 GLU A N 1
ATOM 923 C CA . GLU A 1 121 ? -2.169 7.779 3.457 1.00 89.81 121 GLU A CA 1
ATOM 924 C C . GLU A 1 121 ? -1.482 9.053 3.955 1.00 89.81 121 GLU A C 1
ATOM 926 O O . GLU A 1 121 ? -2.148 10.007 4.373 1.00 89.81 121 GLU A O 1
ATOM 931 N N . GLY A 1 122 ? -0.170 9.127 3.721 1.00 86.88 122 GLY A N 1
ATOM 932 C CA . GLY A 1 122 ? 0.551 10.395 3.643 1.00 86.88 122 GLY A CA 1
ATOM 933 C C . GLY A 1 122 ? 0.949 10.994 4.987 1.00 86.88 122 GLY A C 1
ATOM 934 O O . GLY A 1 122 ? 1.015 12.217 5.094 1.00 86.88 122 GLY A O 1
ATOM 935 N N . PHE A 1 123 ? 1.192 10.158 6.000 1.00 94.38 123 PHE A N 1
ATOM 936 C CA . PHE A 1 123 ? 1.875 10.591 7.223 1.00 94.38 123 PHE A CA 1
ATOM 937 C C . PHE A 1 123 ? 3.305 11.036 6.916 1.00 94.38 123 PHE A C 1
ATOM 939 O O . PHE A 1 123 ? 3.895 10.549 5.954 1.00 94.38 123 PHE A O 1
ATOM 946 N N . THR A 1 124 ? 3.842 11.966 7.708 1.00 94.31 124 THR A N 1
ATOM 947 C CA . THR A 1 124 ? 5.094 12.680 7.387 1.00 94.31 124 THR A CA 1
ATOM 948 C C . THR A 1 124 ? 6.263 12.356 8.313 1.00 94.31 124 THR A C 1
ATOM 950 O O . THR A 1 124 ? 7.372 12.811 8.056 1.00 94.31 124 THR A O 1
ATOM 953 N N . THR A 1 125 ? 6.044 11.587 9.383 1.00 95.19 125 THR A N 1
ATOM 954 C CA . THR A 1 125 ? 7.110 11.126 10.291 1.00 95.19 125 THR A CA 1
ATOM 955 C C . THR A 1 125 ? 6.923 9.655 10.655 1.00 95.19 125 THR A C 1
ATOM 957 O O . THR A 1 125 ? 5.808 9.130 10.590 1.00 95.19 125 THR A O 1
ATOM 960 N N . GLU A 1 126 ? 8.003 8.976 11.043 1.00 94.31 126 GLU A N 1
ATOM 961 C CA . GLU A 1 126 ? 7.939 7.575 11.481 1.00 94.31 126 GLU A CA 1
ATOM 962 C C . GLU A 1 126 ? 7.117 7.419 12.765 1.00 94.31 126 GLU A C 1
ATOM 964 O O . GLU A 1 126 ? 6.346 6.469 12.897 1.00 94.31 126 GLU A O 1
ATOM 969 N N . GLU A 1 127 ? 7.218 8.380 13.688 1.00 95.88 127 GLU A N 1
ATOM 970 C CA . GLU A 1 127 ? 6.445 8.413 14.932 1.00 95.88 127 GLU A CA 1
ATOM 971 C C . GLU A 1 127 ? 4.950 8.477 14.639 1.00 95.88 127 GLU A C 1
ATOM 973 O O . GLU A 1 127 ? 4.165 7.770 15.264 1.00 95.88 127 GLU A O 1
ATOM 978 N N . GLN A 1 128 ? 4.547 9.275 13.647 1.00 96.00 128 GLN A N 1
ATOM 979 C CA . GLN A 1 128 ? 3.155 9.328 13.229 1.00 96.00 128 GLN A CA 1
ATOM 980 C C . GLN A 1 128 ? 2.698 7.974 12.683 1.00 96.00 128 GLN A C 1
ATOM 982 O O . GLN A 1 128 ? 1.603 7.540 13.021 1.00 96.00 128 GLN A O 1
ATOM 987 N N . GLY A 1 129 ? 3.535 7.285 11.899 1.00 96.69 129 GLY A N 1
ATOM 988 C CA . GLY A 1 129 ? 3.264 5.921 11.437 1.00 96.69 129 GLY A CA 1
ATOM 989 C C . GLY A 1 129 ? 3.047 4.934 12.592 1.00 96.69 129 GLY A C 1
ATOM 990 O O . GLY A 1 129 ? 2.066 4.194 12.580 1.00 96.69 129 GLY A O 1
ATOM 991 N N . LYS A 1 130 ? 3.894 4.984 13.629 1.00 97.75 130 LYS A N 1
ATOM 992 C CA . LYS A 1 130 ? 3.744 4.167 14.849 1.00 97.75 130 LYS A CA 1
ATOM 993 C C . LYS A 1 130 ? 2.428 4.454 15.572 1.00 97.75 130 LYS A C 1
ATOM 995 O O . LYS A 1 130 ? 1.675 3.529 15.868 1.00 97.75 130 LYS A O 1
ATOM 1000 N N . LEU A 1 131 ? 2.097 5.734 15.759 1.00 97.94 131 LEU A N 1
ATOM 1001 C CA . LEU A 1 131 ? 0.845 6.158 16.394 1.00 97.94 131 LEU A CA 1
ATOM 1002 C C . LEU A 1 131 ? -0.397 5.671 15.631 1.00 97.94 131 LEU A C 1
ATOM 1004 O O . LEU A 1 131 ? -1.414 5.372 16.254 1.00 97.94 131 LEU A O 1
ATOM 1008 N N . VAL A 1 132 ? -0.343 5.572 14.296 1.00 97.00 132 VAL A N 1
ATOM 1009 C CA . VAL A 1 132 ? -1.435 4.980 13.497 1.00 97.00 132 VAL A CA 1
ATOM 1010 C C . VAL A 1 132 ? -1.645 3.518 13.873 1.00 97.00 132 VAL A C 1
ATOM 1012 O O . VAL A 1 132 ? -2.776 3.128 14.165 1.00 97.00 132 VAL A O 1
ATOM 1015 N N . CYS A 1 133 ? -0.571 2.727 13.875 1.00 97.69 133 CYS A N 1
ATOM 1016 C CA . CYS A 1 133 ? -0.618 1.305 14.207 1.00 97.69 133 CYS A CA 1
ATOM 1017 C C . CYS A 1 133 ? -1.127 1.080 15.637 1.00 97.69 133 CYS A C 1
ATOM 1019 O O . CYS A 1 133 ? -1.999 0.243 15.853 1.00 97.69 133 CYS A O 1
ATOM 1021 N N . GLU A 1 134 ? -0.645 1.870 16.599 1.00 98.06 134 GLU A N 1
ATOM 1022 C CA . GLU A 1 134 ? -1.102 1.828 17.993 1.00 98.06 134 GLU A CA 1
ATOM 1023 C C . GLU A 1 134 ? -2.588 2.182 18.117 1.00 98.06 134 GLU A C 1
ATOM 1025 O O . GLU A 1 134 ? -3.350 1.475 18.775 1.00 98.06 134 GLU A O 1
ATOM 1030 N N . ALA A 1 135 ? -3.032 3.251 17.450 1.00 97.94 135 ALA A N 1
ATOM 1031 C CA . ALA A 1 135 ? -4.409 3.720 17.548 1.00 97.94 135 ALA A CA 1
ATOM 1032 C C . ALA A 1 135 ? -5.427 2.772 16.898 1.00 97.94 135 ALA A C 1
ATOM 1034 O O . ALA A 1 135 ? -6.605 2.817 17.264 1.00 97.94 135 ALA A O 1
ATOM 1035 N N . LEU A 1 136 ? -5.002 1.968 15.920 1.00 97.62 136 LEU A N 1
ATOM 1036 C CA . LEU A 1 136 ? -5.853 1.040 15.169 1.00 97.62 136 LEU A CA 1
ATOM 1037 C C . LEU A 1 136 ? -5.713 -0.413 15.627 1.00 97.62 136 LEU A C 1
ATOM 1039 O O . LEU A 1 136 ? -6.496 -1.253 15.178 1.00 97.62 136 LEU A O 1
ATOM 1043 N N . ALA A 1 137 ? -4.780 -0.707 16.534 1.00 96.12 137 ALA A N 1
ATOM 1044 C CA . ALA A 1 137 ? -4.615 -2.030 17.116 1.00 96.12 137 ALA A CA 1
ATOM 1045 C C . ALA A 1 137 ? -5.950 -2.570 17.681 1.00 96.12 137 ALA A C 1
ATOM 1047 O O . ALA A 1 137 ? -6.717 -1.817 18.288 1.00 96.12 137 ALA A O 1
ATOM 1048 N N . PRO A 1 138 ? -6.254 -3.870 17.495 1.00 95.69 138 PRO A N 1
ATOM 1049 C CA . PRO A 1 138 ? -5.412 -4.913 16.896 1.00 95.69 138 PRO A CA 1
ATOM 1050 C C . PRO A 1 138 ? -5.482 -4.989 15.357 1.00 95.69 138 PRO A C 1
ATOM 1052 O O . PRO A 1 138 ? -4.983 -5.948 14.771 1.00 95.69 138 PRO A O 1
ATOM 1055 N N . THR A 1 139 ? -6.108 -4.018 14.689 1.00 97.00 139 THR A N 1
ATOM 1056 C CA . THR A 1 139 ? -6.294 -4.034 13.232 1.00 97.00 139 THR A CA 1
ATOM 1057 C C . THR A 1 139 ? -4.950 -3.932 12.502 1.00 97.00 139 THR A C 1
ATOM 1059 O O . THR A 1 139 ? -4.197 -2.981 12.733 1.00 97.00 139 THR A O 1
ATOM 1062 N N . PRO A 1 140 ? -4.655 -4.851 11.568 1.00 96.81 140 PRO A N 1
ATOM 1063 C CA . PRO A 1 140 ? -3.496 -4.763 10.689 1.00 96.81 140 PRO A CA 1
ATOM 1064 C C . PRO A 1 140 ? -3.478 -3.447 9.905 1.00 96.81 140 PRO A C 1
ATOM 1066 O O . PRO A 1 140 ? -4.482 -3.051 9.312 1.00 96.81 140 PRO A O 1
ATOM 1069 N N . CYS A 1 141 ? -2.326 -2.781 9.871 1.00 96.69 141 CYS A N 1
ATOM 1070 C CA . CYS A 1 141 ? -2.147 -1.542 9.118 1.00 96.69 141 CYS A CA 1
ATOM 1071 C C . CYS A 1 141 ? -1.265 -1.757 7.881 1.00 96.69 141 CYS A C 1
ATOM 1073 O O . CYS A 1 141 ? -0.281 -2.504 7.923 1.00 96.69 141 CYS A O 1
ATOM 1075 N N . LEU A 1 142 ? -1.611 -1.066 6.795 1.00 95.06 142 LEU A N 1
ATOM 1076 C CA . LEU A 1 142 ? -0.833 -0.984 5.562 1.00 95.06 142 LEU A CA 1
ATOM 1077 C C . LEU A 1 142 ? -0.092 0.352 5.496 1.00 95.06 142 LEU A C 1
ATOM 1079 O O . LEU A 1 142 ? -0.691 1.406 5.724 1.00 95.06 142 LEU A O 1
ATOM 1083 N N . VAL A 1 143 ? 1.180 0.305 5.103 1.00 95.31 143 VAL A N 1
ATOM 1084 C CA . VAL A 1 143 ? 1.972 1.483 4.738 1.00 95.31 143 VAL A CA 1
ATOM 1085 C C . VAL A 1 143 ? 2.291 1.502 3.246 1.00 95.31 143 VAL A C 1
ATOM 1087 O O . VAL A 1 143 ? 2.670 0.494 2.649 1.00 95.31 143 VAL A O 1
ATOM 1090 N N . ASN A 1 144 ? 2.139 2.683 2.652 1.00 92.88 144 ASN A N 1
ATOM 1091 C CA . ASN A 1 144 ? 2.469 2.972 1.266 1.00 92.88 144 ASN A CA 1
ATOM 1092 C C . ASN A 1 144 ? 3.764 3.785 1.190 1.00 92.88 144 ASN A C 1
ATOM 1094 O O . ASN A 1 144 ? 3.789 4.952 1.583 1.00 92.88 144 ASN A O 1
ATOM 1098 N N . VAL A 1 145 ? 4.836 3.160 0.699 1.00 92.88 145 VAL A N 1
ATOM 1099 C CA . VAL A 1 145 ? 6.170 3.757 0.612 1.00 92.88 145 VAL A CA 1
ATOM 1100 C C . VAL A 1 145 ? 6.422 4.196 -0.823 1.00 92.88 145 VAL A C 1
ATOM 1102 O O . VAL A 1 145 ? 6.713 3.400 -1.715 1.00 92.88 145 VAL A O 1
ATOM 1105 N N . VAL A 1 146 ? 6.300 5.500 -1.043 1.00 89.38 146 VAL A N 1
ATOM 1106 C CA . VAL A 1 146 ? 6.517 6.133 -2.344 1.00 89.38 146 VAL A CA 1
ATOM 1107 C C . VAL A 1 146 ? 7.779 6.973 -2.284 1.00 89.38 146 VAL A C 1
ATOM 1109 O O . VAL A 1 146 ? 7.853 7.937 -1.522 1.00 89.38 146 VAL A O 1
ATOM 1112 N N . GLU A 1 147 ? 8.760 6.642 -3.119 1.00 85.56 147 GLU A N 1
ATOM 1113 C CA . GLU A 1 147 ? 9.957 7.464 -3.294 1.00 85.56 147 GLU A CA 1
ATOM 1114 C C . GLU A 1 147 ? 9.602 8.862 -3.827 1.00 85.56 147 GLU A C 1
ATOM 1116 O O . GLU A 1 147 ? 8.800 9.011 -4.750 1.00 85.56 147 GLU A O 1
ATOM 1121 N N . GLY A 1 148 ? 10.157 9.904 -3.202 1.00 84.44 148 GLY A N 1
ATOM 1122 C CA . GLY A 1 148 ? 9.818 11.300 -3.505 1.00 84.44 148 GLY A CA 1
ATOM 1123 C C . GLY A 1 148 ? 8.429 11.747 -3.019 1.00 84.44 148 GLY A C 1
ATOM 1124 O O . GLY A 1 148 ? 8.008 12.864 -3.318 1.00 84.44 148 GLY A O 1
ATOM 1125 N N . GLY A 1 149 ? 7.707 10.896 -2.282 1.00 87.75 149 GLY A N 1
ATOM 1126 C CA . GLY A 1 149 ? 6.446 11.237 -1.628 1.00 87.75 149 GLY A CA 1
ATOM 1127 C C . GLY A 1 149 ? 6.627 11.903 -0.258 1.00 87.75 149 GLY A C 1
ATOM 1128 O O . GLY A 1 149 ? 7.734 12.113 0.225 1.00 87.75 149 GLY A O 1
ATOM 1129 N N . VAL A 1 150 ? 5.501 12.224 0.388 1.00 91.56 150 VAL A N 1
ATOM 1130 C CA . VAL A 1 150 ? 5.483 12.804 1.750 1.00 91.56 150 VAL A CA 1
ATOM 1131 C C . VAL A 1 150 ? 5.768 11.799 2.872 1.00 91.56 150 VAL A C 1
ATOM 1133 O O . VAL A 1 150 ? 6.105 12.209 3.977 1.00 91.56 150 VAL A O 1
ATOM 1136 N N . THR A 1 151 ? 5.598 10.502 2.605 1.00 93.75 151 THR A N 1
ATOM 1137 C CA . THR A 1 151 ? 5.820 9.448 3.598 1.00 93.75 151 THR A CA 1
ATOM 1138 C C . THR A 1 151 ? 7.305 9.103 3.664 1.00 93.75 151 THR A C 1
ATOM 1140 O O . THR A 1 151 ? 7.894 8.873 2.604 1.00 93.75 151 THR A O 1
ATOM 1143 N N . PRO A 1 152 ? 7.923 9.081 4.864 1.00 93.56 152 PRO A N 1
ATOM 1144 C CA . PRO A 1 152 ? 9.330 8.728 5.009 1.00 93.56 152 PRO A CA 1
ATOM 1145 C C . PRO A 1 152 ? 9.654 7.387 4.351 1.00 93.56 152 PRO A C 1
ATOM 1147 O O . PRO A 1 152 ? 8.855 6.448 4.394 1.00 93.56 152 PRO A O 1
ATOM 1150 N N . GLN A 1 153 ? 10.839 7.301 3.745 1.00 94.00 153 GLN A N 1
ATOM 1151 C CA . GLN A 1 153 ? 11.336 6.030 3.230 1.00 94.00 153 GLN A CA 1
ATOM 1152 C C . GLN A 1 153 ? 11.565 5.071 4.393 1.00 94.00 153 GLN A C 1
ATOM 1154 O O . GLN A 1 153 ? 12.141 5.452 5.407 1.00 94.00 153 GLN A O 1
ATOM 1159 N N . MET A 1 154 ? 11.144 3.822 4.231 1.00 93.25 154 MET A N 1
ATOM 1160 C CA . MET A 1 154 ? 11.350 2.786 5.236 1.00 93.25 154 MET A CA 1
ATOM 1161 C C . MET A 1 154 ? 11.640 1.445 4.579 1.00 93.25 154 MET A C 1
ATOM 1163 O O . MET A 1 154 ? 11.156 1.148 3.486 1.00 93.25 154 MET A O 1
ATOM 1167 N N . SER A 1 155 ? 12.440 0.631 5.263 1.00 95.12 155 SER A N 1
ATOM 1168 C CA . SER A 1 155 ? 12.652 -0.764 4.891 1.00 95.12 155 SER A CA 1
ATOM 1169 C C . SER A 1 155 ? 11.459 -1.619 5.322 1.00 95.12 155 SER A C 1
ATOM 1171 O O . SER A 1 155 ? 10.674 -1.225 6.185 1.00 95.12 155 SER A O 1
ATOM 1173 N N . ALA A 1 156 ? 11.352 -2.830 4.774 1.00 94.88 156 ALA A N 1
ATOM 1174 C CA . ALA A 1 156 ? 10.385 -3.817 5.250 1.00 94.88 156 ALA A CA 1
ATOM 1175 C C . ALA A 1 156 ? 10.536 -4.074 6.765 1.00 94.88 156 ALA A C 1
ATOM 1177 O O . ALA A 1 156 ? 9.554 -4.080 7.505 1.00 94.88 156 ALA A O 1
ATOM 1178 N N . THR A 1 157 ? 11.776 -4.202 7.246 1.00 95.31 157 THR A N 1
ATOM 1179 C CA . THR A 1 157 ? 12.071 -4.362 8.676 1.00 95.31 157 THR A CA 1
ATOM 1180 C C . THR A 1 157 ? 11.588 -3.165 9.492 1.00 95.31 157 THR A C 1
ATOM 1182 O O . THR A 1 157 ? 10.905 -3.367 10.492 1.00 95.31 157 THR A O 1
ATOM 1185 N N . GLY A 1 158 ? 11.856 -1.938 9.034 1.00 95.56 158 GLY A N 1
ATOM 1186 C CA . GLY A 1 158 ? 11.400 -0.717 9.703 1.00 95.56 158 GLY A CA 1
ATOM 1187 C C . GLY A 1 158 ? 9.873 -0.596 9.733 1.00 95.56 158 GLY A C 1
ATOM 1188 O O . GLY A 1 158 ? 9.305 -0.243 10.761 1.00 95.56 158 GLY A O 1
ATOM 1189 N N . ALA A 1 159 ? 9.185 -0.977 8.651 1.00 96.00 159 ALA A N 1
ATOM 1190 C CA . ALA A 1 159 ? 7.723 -1.026 8.619 1.00 96.00 159 ALA A CA 1
ATOM 1191 C C . ALA A 1 159 ? 7.163 -2.005 9.667 1.00 96.00 159 ALA A C 1
ATOM 1193 O O . ALA A 1 159 ? 6.223 -1.668 10.389 1.00 96.00 159 ALA A O 1
ATOM 1194 N N . ARG A 1 160 ? 7.774 -3.190 9.802 1.00 95.75 160 ARG A N 1
ATOM 1195 C CA . ARG A 1 160 ? 7.408 -4.171 10.835 1.00 95.75 160 ARG A CA 1
ATOM 1196 C C . ARG A 1 160 ? 7.646 -3.630 12.245 1.00 95.75 160 ARG A C 1
ATOM 1198 O O . ARG A 1 160 ? 6.777 -3.767 13.097 1.00 95.75 160 ARG A O 1
ATOM 1205 N N . GLU A 1 161 ? 8.799 -3.012 12.488 1.00 95.00 161 GLU A N 1
ATOM 1206 C CA . GLU A 1 161 ? 9.147 -2.405 13.783 1.00 95.00 161 GLU A CA 1
ATOM 1207 C C . GLU A 1 161 ? 8.217 -1.243 14.152 1.00 95.00 161 GLU A C 1
ATOM 1209 O O . GLU A 1 161 ? 7.936 -1.027 15.329 1.00 95.00 161 GLU A O 1
ATOM 1214 N N . ALA A 1 162 ? 7.687 -0.529 13.157 1.00 95.56 162 ALA A N 1
ATOM 1215 C CA . ALA A 1 162 ? 6.669 0.498 13.349 1.00 95.56 162 ALA A CA 1
ATOM 1216 C C . ALA A 1 162 ? 5.243 -0.060 13.554 1.00 95.56 162 ALA A C 1
ATOM 1218 O O . ALA A 1 162 ? 4.314 0.712 13.786 1.00 95.56 162 ALA A O 1
ATOM 1219 N N . GLY A 1 163 ? 5.050 -1.381 13.472 1.00 95.81 163 GLY A N 1
ATOM 1220 C CA . GLY A 1 163 ? 3.770 -2.055 13.713 1.00 95.81 163 GLY A CA 1
ATOM 1221 C C . GLY A 1 163 ? 2.913 -2.315 12.469 1.00 95.81 163 GLY A C 1
ATOM 1222 O O . GLY A 1 163 ? 1.792 -2.811 12.602 1.00 95.81 163 GLY A O 1
ATOM 1223 N N . PHE A 1 164 ? 3.408 -2.023 11.261 1.00 96.75 164 PHE A N 1
ATOM 1224 C CA . PHE A 1 164 ? 2.686 -2.335 10.024 1.00 96.75 164 PHE A CA 1
ATOM 1225 C C . PHE A 1 164 ? 2.731 -3.836 9.701 1.00 96.75 164 PHE A C 1
ATOM 1227 O O . PHE A 1 164 ? 3.680 -4.547 10.033 1.00 96.75 164 PHE A O 1
ATOM 1234 N N . ARG A 1 165 ? 1.694 -4.315 9.005 1.00 95.88 165 ARG A N 1
ATOM 1235 C CA . ARG A 1 165 ? 1.558 -5.713 8.546 1.00 95.88 165 ARG A CA 1
ATOM 1236 C C . ARG A 1 165 ? 1.649 -5.870 7.039 1.00 95.88 165 ARG A C 1
ATOM 1238 O O . ARG A 1 165 ? 1.939 -6.959 6.548 1.00 95.88 165 ARG A O 1
ATOM 1245 N N . ILE A 1 166 ? 1.448 -4.776 6.315 1.00 94.69 166 ILE A N 1
ATOM 1246 C CA . ILE A 1 166 ? 1.565 -4.728 4.866 1.00 94.69 166 ILE A CA 1
ATOM 1247 C C . ILE A 1 166 ? 2.386 -3.498 4.503 1.00 94.69 166 ILE A C 1
ATOM 1249 O O . ILE A 1 166 ? 2.119 -2.405 5.000 1.00 94.69 166 ILE A O 1
ATOM 1253 N N . VAL A 1 167 ? 3.363 -3.668 3.622 1.00 94.44 167 VAL A N 1
ATOM 1254 C CA . VAL A 1 167 ? 4.133 -2.575 3.035 1.00 94.44 167 VAL A CA 1
ATOM 1255 C C . VAL A 1 167 ? 4.111 -2.699 1.517 1.00 94.44 167 VAL A C 1
ATOM 1257 O O . VAL A 1 167 ? 4.334 -3.779 0.966 1.00 94.44 167 VAL A O 1
ATOM 1260 N N . ILE A 1 168 ? 3.811 -1.589 0.844 1.00 92.56 168 ILE A N 1
ATOM 1261 C CA . ILE A 1 168 ? 3.742 -1.519 -0.617 1.00 92.56 168 ILE A CA 1
ATOM 1262 C C . ILE A 1 168 ? 4.727 -0.475 -1.161 1.00 92.56 168 ILE A C 1
ATOM 1264 O O . ILE A 1 168 ? 4.844 0.613 -0.598 1.00 92.56 168 ILE A O 1
ATOM 1268 N N . TRP A 1 169 ? 5.388 -0.789 -2.280 1.00 90.69 169 TRP A N 1
ATOM 1269 C CA . TRP A 1 169 ? 6.208 0.144 -3.068 1.00 90.69 169 TRP A CA 1
ATOM 1270 C C . TRP A 1 169 ? 5.608 0.308 -4.471 1.00 90.69 169 TRP A C 1
ATOM 1272 O O . TRP A 1 169 ? 6.114 -0.274 -5.430 1.00 90.69 169 TRP A O 1
ATOM 1282 N N . PRO A 1 170 ? 4.513 1.074 -4.631 1.00 87.62 170 PRO A N 1
ATOM 1283 C CA . PRO A 1 170 ? 3.722 1.100 -5.867 1.00 87.62 170 PRO A CA 1
ATOM 1284 C C . PRO A 1 170 ? 4.521 1.516 -7.106 1.00 87.62 170 PRO A C 1
ATOM 1286 O O . PRO A 1 170 ? 4.206 1.084 -8.210 1.00 87.62 170 PRO A O 1
ATOM 1289 N N . CYS A 1 171 ? 5.543 2.357 -6.934 1.00 87.38 171 CYS A N 1
ATOM 1290 C CA . CYS A 1 171 ? 6.308 2.922 -8.041 1.00 87.38 171 CYS A CA 1
ATOM 1291 C C . CYS A 1 171 ? 7.597 2.156 -8.364 1.00 87.38 171 CYS A C 1
ATOM 1293 O O . CYS A 1 171 ? 8.291 2.576 -9.283 1.00 87.38 171 CYS A O 1
ATOM 1295 N N . LEU A 1 172 ? 7.928 1.063 -7.660 1.00 87.69 172 LEU A N 1
ATOM 1296 C CA . LEU A 1 172 ? 9.220 0.378 -7.814 1.00 87.69 172 LEU A CA 1
ATOM 1297 C C . LEU A 1 172 ? 9.511 0.025 -9.280 1.00 87.69 172 LEU A C 1
ATOM 1299 O O . LEU A 1 172 ? 10.474 0.514 -9.864 1.00 87.69 172 LEU A O 1
ATOM 1303 N N . ALA A 1 173 ? 8.642 -0.782 -9.893 1.00 88.88 173 ALA A N 1
ATOM 1304 C CA . ALA A 1 173 ? 8.831 -1.214 -11.275 1.00 88.88 173 ALA A CA 1
ATOM 1305 C C . ALA A 1 173 ? 8.774 -0.035 -12.261 1.00 88.88 173 ALA A C 1
ATOM 1307 O O . ALA A 1 173 ? 9.587 0.054 -13.178 1.00 88.88 173 ALA A O 1
ATOM 1308 N N . MET A 1 174 ? 7.835 0.893 -12.060 1.00 88.06 174 MET A N 1
ATOM 1309 C CA . MET A 1 174 ? 7.630 2.025 -12.965 1.00 88.06 174 MET A CA 1
ATOM 1310 C C . MET A 1 174 ? 8.836 2.972 -12.992 1.00 88.06 174 MET A C 1
ATOM 1312 O O . MET A 1 174 ? 9.249 3.400 -14.070 1.00 88.06 174 MET A O 1
ATOM 1316 N N . THR A 1 175 ? 9.417 3.283 -11.831 1.00 88.50 175 THR A N 1
ATOM 1317 C CA . THR A 1 175 ? 10.595 4.150 -11.723 1.00 88.50 175 THR A CA 1
ATOM 1318 C C . THR A 1 175 ? 11.813 3.504 -12.380 1.00 88.50 175 THR A C 1
ATOM 1320 O O . THR A 1 175 ? 12.503 4.164 -13.161 1.00 88.50 175 THR A O 1
ATOM 1323 N N . GLU A 1 176 ? 12.041 2.208 -12.151 1.00 91.25 176 GLU A N 1
ATOM 1324 C CA . GLU A 1 176 ? 13.150 1.476 -12.775 1.00 91.25 176 GLU A CA 1
ATOM 1325 C C . GLU A 1 176 ? 13.009 1.398 -14.300 1.00 91.25 176 GLU A C 1
ATOM 1327 O O . GLU A 1 176 ? 13.962 1.679 -15.036 1.00 91.25 176 GLU A O 1
ATOM 1332 N N . VAL A 1 177 ? 11.802 1.109 -14.800 1.00 91.38 177 VAL A N 1
ATOM 1333 C CA . VAL A 1 177 ? 11.512 1.120 -16.242 1.00 91.38 177 VAL A CA 1
ATOM 1334 C C . VAL A 1 177 ? 11.757 2.509 -16.828 1.00 91.38 177 VAL A C 1
ATOM 1336 O O . VAL A 1 177 ? 12.468 2.630 -17.826 1.00 91.38 177 VAL A O 1
ATOM 1339 N N . TYR A 1 178 ? 11.230 3.565 -16.203 1.00 93.19 178 TYR A N 1
ATOM 1340 C CA . TYR A 1 178 ? 11.426 4.938 -16.667 1.00 93.19 178 TYR A CA 1
ATOM 1341 C C . TYR A 1 178 ? 12.911 5.308 -16.741 1.00 93.19 178 TYR A C 1
ATOM 1343 O O . TYR A 1 178 ? 13.369 5.802 -17.773 1.00 93.19 178 TYR A O 1
ATOM 1351 N N . ASN A 1 179 ? 13.678 5.038 -15.683 1.00 92.81 179 ASN A N 1
ATOM 1352 C CA . ASN A 1 179 ? 15.103 5.358 -15.632 1.00 92.81 179 ASN A CA 1
ATOM 1353 C C . ASN A 1 179 ? 15.897 4.585 -16.694 1.00 92.81 179 ASN A C 1
ATOM 1355 O O . ASN A 1 179 ? 16.727 5.173 -17.397 1.00 92.81 179 ASN A O 1
ATOM 1359 N N . SER A 1 180 ? 15.614 3.290 -16.861 1.00 91.25 180 SER A N 1
ATOM 1360 C CA . SER A 1 180 ? 16.291 2.442 -17.845 1.00 91.25 180 SER A CA 1
ATOM 1361 C C . SER A 1 180 ? 15.990 2.875 -19.283 1.00 91.25 180 SER A C 1
ATOM 1363 O O . SER A 1 180 ? 16.917 3.069 -20.076 1.00 91.25 180 SER A O 1
ATOM 1365 N N . VAL A 1 181 ? 14.713 3.112 -19.605 1.00 93.19 181 VAL A N 1
ATOM 1366 C CA . VAL A 1 181 ? 14.278 3.568 -20.934 1.00 93.19 181 VAL A CA 1
ATOM 1367 C C . VAL A 1 181 ? 14.818 4.962 -21.235 1.00 93.19 181 VAL A C 1
ATOM 1369 O O . VAL A 1 181 ? 15.330 5.194 -22.328 1.00 93.19 181 VAL A O 1
ATOM 1372 N N . LYS A 1 182 ? 14.776 5.885 -20.265 1.00 95.31 182 LYS A N 1
ATOM 1373 C CA . LYS A 1 182 ? 15.340 7.233 -20.417 1.00 95.31 182 LYS A CA 1
ATOM 1374 C C . LYS A 1 182 ? 16.827 7.173 -20.756 1.00 95.31 182 LYS A C 1
ATOM 1376 O O . LYS A 1 182 ? 17.258 7.844 -21.691 1.00 95.31 182 LYS A O 1
ATOM 1381 N N . ARG A 1 183 ? 17.603 6.362 -20.030 1.00 93.44 183 ARG A N 1
ATOM 1382 C CA . ARG A 1 183 ? 19.032 6.157 -20.308 1.00 93.44 183 ARG A CA 1
ATOM 1383 C C . ARG A 1 183 ? 19.250 5.617 -21.723 1.00 93.44 183 ARG A C 1
ATOM 1385 O O . ARG A 1 183 ? 20.045 6.188 -22.462 1.00 93.44 183 ARG A O 1
ATOM 1392 N N . ALA A 1 184 ? 18.525 4.564 -22.107 1.00 92.31 184 ALA A N 1
ATOM 1393 C CA . ALA A 1 184 ? 18.652 3.952 -23.430 1.00 92.31 184 ALA A CA 1
ATOM 1394 C C . ALA A 1 184 ? 18.301 4.932 -24.564 1.00 92.31 184 ALA A C 1
ATOM 1396 O O . ALA A 1 184 ? 19.009 5.003 -25.566 1.00 92.31 184 ALA A O 1
ATOM 1397 N N . ALA A 1 185 ? 17.247 5.733 -24.389 1.00 95.56 185 ALA A N 1
ATOM 1398 C CA . ALA A 1 185 ? 16.827 6.732 -25.366 1.00 95.56 185 ALA A CA 1
ATOM 1399 C C . ALA A 1 185 ? 17.851 7.869 -25.532 1.00 95.56 185 ALA A C 1
ATOM 1401 O O . ALA A 1 185 ? 18.100 8.306 -26.656 1.00 95.56 185 ALA A O 1
ATOM 1402 N N . VAL A 1 186 ? 18.459 8.338 -24.434 1.00 96.19 186 VAL A N 1
ATOM 1403 C CA . VAL A 1 186 ? 19.534 9.345 -24.479 1.00 96.19 186 VAL A CA 1
ATOM 1404 C C . VAL A 1 186 ? 20.752 8.795 -25.219 1.00 96.19 186 VAL A C 1
ATOM 1406 O O . VAL A 1 186 ? 21.245 9.442 -26.138 1.00 96.19 186 VAL A O 1
ATOM 1409 N N . GLU A 1 187 ? 21.185 7.578 -24.892 1.00 94.56 187 GLU A N 1
ATOM 1410 C CA . GLU A 1 187 ? 22.342 6.960 -25.542 1.00 94.56 187 GLU A CA 1
ATOM 1411 C C . GLU A 1 187 ? 22.111 6.722 -27.041 1.00 94.56 187 GLU A C 1
ATOM 1413 O O . GLU A 1 187 ? 22.977 7.037 -27.859 1.00 94.56 187 GLU A O 1
ATOM 1418 N N . LEU A 1 188 ? 20.923 6.235 -27.415 1.00 95.94 188 LEU A N 1
ATOM 1419 C CA . LEU A 1 188 ? 20.547 6.054 -28.815 1.00 95.94 188 LEU A CA 1
ATOM 1420 C C . LEU A 1 188 ? 20.591 7.381 -29.585 1.00 95.94 188 LEU A C 1
ATOM 1422 O O . LEU A 1 188 ? 21.084 7.420 -30.711 1.00 95.94 188 LEU A O 1
ATOM 1426 N N . LYS A 1 189 ? 20.105 8.470 -28.975 1.00 97.44 189 LYS A N 1
ATOM 1427 C CA . LYS A 1 189 ? 20.128 9.809 -29.576 1.00 97.44 189 LYS A CA 1
ATOM 1428 C C . LYS 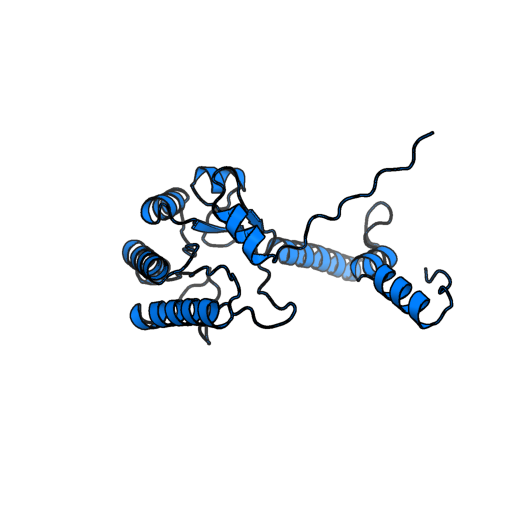A 1 189 ? 21.554 10.318 -29.802 1.00 97.44 189 LYS A C 1
ATOM 1430 O O . LYS A 1 189 ? 21.804 10.954 -30.820 1.00 97.44 189 LYS A O 1
ATOM 1435 N N . GLU A 1 190 ? 22.466 10.072 -28.866 1.00 96.69 190 GLU A N 1
ATOM 1436 C CA . GLU A 1 190 ? 23.846 10.572 -28.928 1.00 96.69 190 GLU A CA 1
ATOM 1437 C C . GLU A 1 190 ? 24.737 9.756 -29.871 1.00 96.69 190 GLU A C 1
ATOM 1439 O O . GLU A 1 190 ? 25.550 10.326 -30.596 1.00 96.69 190 GLU A O 1
ATOM 1444 N N . LYS A 1 191 ? 24.592 8.427 -29.870 1.00 95.31 191 LYS A N 1
ATOM 1445 C CA . LYS A 1 191 ? 25.485 7.518 -30.609 1.00 95.31 191 LYS A CA 1
ATOM 1446 C C . LYS A 1 191 ? 24.923 7.062 -31.954 1.00 95.31 191 LYS A C 1
ATOM 1448 O O . LYS A 1 191 ? 25.675 6.559 -32.782 1.00 95.31 191 LYS A O 1
ATOM 1453 N N . GLY A 1 192 ? 23.610 7.176 -32.163 1.00 95.69 192 GLY A N 1
ATOM 1454 C CA . GLY A 1 192 ? 22.918 6.623 -33.332 1.00 95.69 192 GLY A CA 1
ATOM 1455 C C . GLY A 1 192 ? 22.730 5.101 -33.294 1.00 95.69 192 GLY A C 1
ATOM 1456 O O . GLY A 1 192 ? 22.177 4.532 -34.230 1.00 95.69 192 GLY A O 1
ATOM 1457 N N . PHE A 1 193 ? 23.165 4.432 -32.223 1.00 91.19 193 PHE A N 1
ATOM 1458 C CA . PHE A 1 193 ? 22.925 3.014 -31.968 1.00 91.19 193 PHE A CA 1
ATOM 1459 C C . PHE A 1 193 ? 22.917 2.743 -30.459 1.00 91.19 193 PHE A C 1
ATOM 1461 O O . PHE A 1 193 ? 23.496 3.499 -29.680 1.00 91.19 193 PHE A O 1
ATOM 1468 N N . PHE A 1 194 ? 22.269 1.655 -30.045 1.00 86.56 194 PHE A N 1
ATOM 1469 C CA . PHE A 1 194 ? 22.219 1.218 -28.652 1.00 86.56 194 PHE A CA 1
ATOM 1470 C C . PHE A 1 194 ? 22.329 -0.302 -28.579 1.00 86.56 194 PHE A C 1
ATOM 1472 O O . PHE A 1 194 ? 21.726 -1.019 -29.378 1.00 86.56 194 PHE A O 1
ATOM 1479 N N . VAL A 1 195 ? 23.082 -0.791 -27.599 1.00 83.12 195 VAL A N 1
ATOM 1480 C CA . VAL A 1 195 ? 23.185 -2.216 -27.286 1.00 83.12 195 VAL A CA 1
ATOM 1481 C C . VAL A 1 195 ? 22.857 -2.380 -25.809 1.00 83.12 195 VAL A C 1
ATOM 1483 O O . VAL A 1 195 ? 23.475 -1.742 -24.961 1.00 83.12 195 VAL A O 1
ATOM 1486 N N . HIS A 1 196 ? 21.885 -3.238 -25.498 1.00 80.88 196 HIS A N 1
ATOM 1487 C CA . HIS A 1 196 ? 21.543 -3.562 -24.113 1.00 80.88 196 HIS A CA 1
ATOM 1488 C C . HIS A 1 196 ? 22.767 -4.189 -23.414 1.00 80.88 196 HIS A C 1
ATOM 1490 O O . HIS A 1 196 ? 23.403 -5.090 -23.963 1.00 80.88 196 HIS A O 1
ATOM 1496 N N . GLY A 1 197 ? 23.136 -3.681 -22.233 1.00 68.31 197 GLY A N 1
ATOM 1497 C CA . GLY A 1 197 ? 24.338 -4.113 -21.511 1.00 68.31 197 GLY A CA 1
ATOM 1498 C C . GLY A 1 197 ? 24.183 -5.448 -20.764 1.00 68.31 197 GLY A C 1
ATOM 1499 O O . GLY A 1 197 ? 23.121 -5.721 -20.216 1.00 68.31 197 GLY A O 1
ATOM 1500 N N . GLY A 1 198 ? 25.279 -6.221 -20.674 1.00 62.56 198 GLY A N 1
ATOM 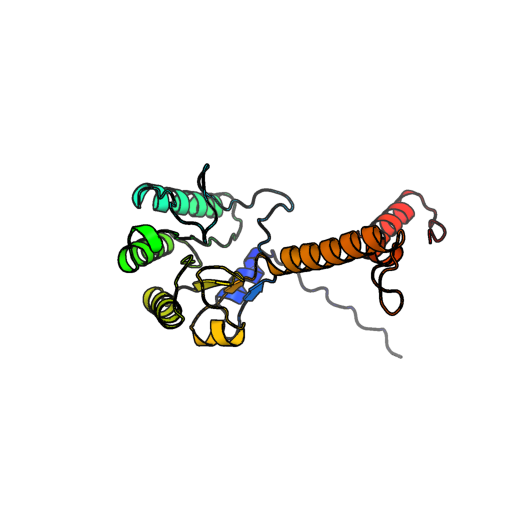1501 C CA . GLY A 1 198 ? 25.438 -7.393 -19.791 1.00 62.56 198 GLY A CA 1
ATOM 1502 C C . GLY A 1 198 ? 25.014 -8.748 -20.384 1.00 62.56 198 GLY A C 1
ATOM 1503 O O . GLY A 1 198 ? 23.979 -8.835 -21.025 1.00 62.56 198 GLY A O 1
ATOM 1504 N N . ASN A 1 199 ? 25.847 -9.780 -20.164 1.00 59.59 199 ASN A N 1
ATOM 1505 C CA . ASN A 1 199 ? 25.698 -11.260 -20.192 1.00 59.59 199 ASN A CA 1
ATOM 1506 C C . ASN A 1 199 ? 24.678 -11.980 -21.117 1.00 59.59 199 ASN A C 1
ATOM 1508 O O . ASN A 1 199 ? 24.573 -13.199 -21.034 1.00 59.59 199 ASN A O 1
ATOM 1512 N N . GLY A 1 200 ? 23.944 -11.299 -21.997 1.00 63.81 200 GLY A N 1
ATOM 1513 C CA . GLY A 1 200 ? 22.882 -11.880 -22.823 1.00 63.81 200 GLY A CA 1
ATOM 1514 C C . GLY A 1 200 ? 21.451 -11.706 -22.297 1.00 63.81 200 GLY A C 1
ATOM 1515 O O . GLY A 1 200 ? 20.542 -12.078 -23.026 1.00 63.81 200 GLY A O 1
ATOM 1516 N N . ALA A 1 201 ? 21.248 -11.120 -21.111 1.00 66.81 201 ALA A N 1
ATOM 1517 C CA . ALA A 1 201 ? 19.927 -10.942 -20.498 1.00 66.81 201 ALA A CA 1
ATOM 1518 C C . ALA A 1 201 ? 19.157 -9.724 -21.053 1.00 66.81 201 ALA A C 1
ATOM 1520 O O . ALA A 1 201 ? 19.757 -8.742 -21.495 1.00 66.81 201 ALA A O 1
ATOM 1521 N N . GLY A 1 202 ? 17.825 -9.774 -20.995 1.00 71.06 202 GLY A N 1
ATOM 1522 C CA . GLY A 1 202 ? 16.919 -8.739 -21.501 1.00 71.06 202 GLY A CA 1
ATOM 1523 C C . GLY A 1 202 ? 16.794 -8.716 -23.028 1.00 71.06 202 GLY A C 1
ATOM 1524 O O . GLY A 1 202 ? 16.484 -7.674 -23.606 1.00 71.06 202 GLY A O 1
ATOM 1525 N N . ARG A 1 203 ? 17.085 -9.834 -23.701 1.00 80.50 203 ARG A N 1
ATOM 1526 C CA . ARG A 1 203 ? 16.963 -9.970 -25.159 1.00 80.50 203 ARG A CA 1
ATOM 1527 C C . ARG A 1 203 ? 15.572 -10.451 -25.550 1.00 80.50 203 ARG A C 1
ATOM 1529 O O . ARG A 1 203 ? 14.751 -10.801 -24.713 1.00 80.50 203 ARG A O 1
ATOM 1536 N N . ILE A 1 204 ? 15.323 -10.503 -26.857 1.00 83.56 204 ILE A N 1
ATOM 1537 C CA . ILE A 1 204 ? 14.026 -10.892 -27.419 1.00 83.56 204 ILE A CA 1
ATOM 1538 C C . ILE A 1 204 ? 13.505 -12.234 -26.875 1.00 83.56 204 ILE A C 1
ATOM 1540 O O . ILE A 1 204 ? 12.314 -12.360 -26.619 1.00 83.56 204 ILE A O 1
ATOM 1544 N N . LYS A 1 205 ? 14.399 -13.202 -26.627 1.00 83.81 205 LYS A N 1
ATOM 1545 C CA . LYS A 1 205 ? 14.044 -14.492 -26.029 1.00 83.81 205 LYS A CA 1
ATOM 1546 C C . LYS A 1 205 ? 13.514 -14.332 -24.604 1.00 83.81 205 LYS A C 1
ATOM 1548 O O . LYS A 1 205 ? 12.444 -14.849 -24.313 1.00 83.81 205 LYS A O 1
ATOM 1553 N N . ASP A 1 206 ? 14.205 -13.559 -23.771 1.00 85.06 206 ASP A N 1
ATOM 1554 C CA . ASP A 1 206 ? 13.778 -13.299 -22.393 1.00 85.06 206 ASP A CA 1
ATOM 1555 C C . ASP A 1 206 ? 12.428 -12.566 -22.365 1.00 85.06 206 ASP A C 1
ATOM 1557 O O . ASP A 1 206 ? 11.581 -12.850 -21.526 1.00 85.06 206 ASP A O 1
ATOM 1561 N N . LEU A 1 207 ? 12.189 -11.648 -23.313 1.00 85.94 207 LEU A N 1
ATOM 1562 C CA . LEU A 1 207 ? 10.900 -10.956 -23.435 1.00 85.94 207 LEU A CA 1
ATOM 1563 C C . LEU A 1 207 ? 9.761 -11.919 -23.788 1.00 85.94 207 LEU A C 1
ATOM 1565 O O . LEU A 1 207 ? 8.665 -11.790 -23.247 1.00 85.94 207 LEU A O 1
ATOM 1569 N N . PHE A 1 208 ? 10.009 -12.883 -24.675 1.00 88.56 208 PHE A N 1
ATOM 1570 C CA . PHE A 1 208 ? 9.022 -13.904 -25.015 1.00 88.56 208 PHE A CA 1
ATOM 1571 C C . PHE A 1 208 ? 8.784 -14.900 -23.884 1.00 88.56 208 PHE A C 1
ATOM 1573 O O . PHE A 1 208 ? 7.642 -15.294 -23.659 1.00 88.56 208 PHE A O 1
ATOM 1580 N N . GLU A 1 209 ? 9.835 -15.277 -23.161 1.00 87.31 209 GLU A N 1
ATOM 1581 C CA . GLU A 1 209 ? 9.733 -16.131 -21.980 1.00 87.31 209 GLU A CA 1
ATOM 1582 C C . GLU A 1 209 ? 8.882 -15.456 -20.898 1.00 87.31 209 GLU A C 1
ATOM 1584 O O . GLU A 1 209 ? 7.907 -16.036 -20.432 1.00 87.31 209 GLU A O 1
ATOM 1589 N N . VAL A 1 210 ? 9.149 -14.181 -20.591 1.00 87.69 210 VAL A N 1
ATOM 1590 C CA . VAL A 1 210 ? 8.335 -13.390 -19.649 1.00 87.69 210 VAL A CA 1
ATOM 1591 C C . VAL A 1 210 ? 6.885 -13.229 -20.126 1.00 87.69 210 VAL A C 1
ATOM 1593 O O . VAL A 1 210 ? 5.974 -13.185 -19.303 1.00 87.69 210 VAL A O 1
ATOM 1596 N N . ALA A 1 211 ? 6.652 -13.150 -21.438 1.00 89.44 211 ALA A N 1
ATOM 1597 C CA . ALA A 1 211 ? 5.312 -13.059 -22.023 1.00 89.44 211 ALA A CA 1
ATOM 1598 C C . ALA A 1 211 ? 4.576 -14.413 -22.122 1.00 89.44 211 ALA A C 1
ATOM 1600 O O . ALA A 1 211 ? 3.471 -14.461 -22.664 1.00 89.44 211 ALA A O 1
ATOM 1601 N N . GLY A 1 212 ? 5.169 -15.502 -21.623 1.00 89.88 212 GLY A N 1
ATOM 1602 C CA . GLY A 1 212 ? 4.543 -16.822 -21.573 1.00 89.88 212 GLY A CA 1
ATOM 1603 C C . GLY A 1 212 ? 4.484 -17.548 -22.920 1.00 89.88 212 GLY A C 1
ATOM 1604 O O . GLY A 1 212 ? 3.528 -18.272 -23.224 1.00 89.88 212 GLY A O 1
ATOM 1605 N N . LEU A 1 213 ? 5.487 -17.335 -23.782 1.00 87.25 213 LEU A N 1
ATOM 1606 C CA . LEU A 1 213 ? 5.551 -18.007 -25.081 1.00 87.25 213 LEU A CA 1
ATOM 1607 C C . LEU A 1 213 ? 5.579 -19.538 -24.926 1.00 87.25 213 LEU A C 1
ATOM 1609 O O . LEU A 1 213 ? 4.964 -20.237 -25.730 1.00 87.25 213 LEU A O 1
ATOM 1613 N N . GLU A 1 214 ? 6.239 -20.065 -23.891 1.00 85.56 214 GLU A N 1
ATOM 1614 C CA . GLU A 1 214 ? 6.315 -21.511 -23.650 1.00 85.56 214 GLU A CA 1
ATOM 1615 C C . GLU A 1 214 ? 4.937 -22.116 -23.343 1.00 85.56 214 GLU A C 1
ATOM 1617 O O . GLU A 1 214 ? 4.587 -23.160 -23.908 1.00 85.56 214 GLU A O 1
ATOM 1622 N N . GLU A 1 215 ? 4.111 -21.459 -22.518 1.00 87.00 215 GLU A N 1
ATOM 1623 C CA . GLU A 1 215 ? 2.744 -21.921 -22.272 1.00 87.00 215 GLU A CA 1
ATOM 1624 C C . GLU A 1 215 ? 1.899 -21.877 -23.547 1.00 87.00 215 GLU A C 1
ATOM 1626 O O . GLU A 1 215 ? 1.167 -22.831 -23.830 1.00 87.00 215 GLU A O 1
ATOM 1631 N N . CYS A 1 216 ? 2.038 -20.813 -24.344 1.00 86.44 216 CYS A N 1
ATOM 1632 C CA . CYS A 1 216 ? 1.337 -20.669 -25.620 1.00 86.44 216 CYS A CA 1
ATOM 1633 C C . CYS A 1 216 ? 1.708 -21.792 -26.595 1.00 86.44 216 CYS A C 1
ATOM 1635 O O . CYS A 1 216 ? 0.828 -22.435 -27.164 1.00 86.44 216 CYS A O 1
ATOM 1637 N N . MET A 1 217 ? 3.002 -22.081 -26.746 1.00 84.56 217 MET A N 1
ATOM 1638 C CA . MET A 1 217 ? 3.495 -23.147 -27.622 1.00 84.56 217 MET A CA 1
ATOM 1639 C C . MET A 1 217 ? 3.095 -24.536 -27.122 1.00 84.56 217 MET A C 1
ATOM 1641 O O . MET A 1 217 ? 2.737 -25.405 -27.916 1.00 84.56 217 MET A O 1
ATOM 1645 N N . THR A 1 218 ? 3.121 -24.756 -25.807 1.00 86.25 218 THR A N 1
ATOM 1646 C CA . THR A 1 218 ? 2.676 -26.016 -25.200 1.00 86.25 218 THR A CA 1
ATOM 1647 C C . THR A 1 218 ? 1.188 -26.249 -25.445 1.00 86.25 218 THR A C 1
ATOM 1649 O O . THR A 1 218 ? 0.766 -27.382 -25.687 1.00 86.25 218 THR A O 1
ATOM 1652 N N . PHE A 1 219 ? 0.376 -25.196 -25.364 1.00 86.88 219 PHE A N 1
ATOM 1653 C CA . PHE A 1 219 ? -1.039 -25.259 -25.703 1.00 86.88 219 PHE A CA 1
ATOM 1654 C C . PHE A 1 219 ? -1.239 -25.543 -27.196 1.00 86.88 219 PHE A C 1
ATOM 1656 O O . PHE A 1 219 ? -1.965 -26.475 -27.538 1.00 86.88 219 PHE A O 1
ATOM 1663 N N . ASP A 1 220 ? -0.542 -24.816 -28.067 1.00 86.25 220 ASP A N 1
ATOM 1664 C CA . ASP A 1 220 ? -0.633 -24.988 -29.517 1.00 86.25 220 ASP A CA 1
ATOM 1665 C C . ASP A 1 220 ? -0.256 -26.414 -29.947 1.00 86.25 220 ASP A C 1
ATOM 1667 O O . ASP A 1 220 ? -1.027 -27.081 -30.631 1.00 86.25 220 ASP A O 1
ATOM 1671 N N . ALA A 1 221 ? 0.847 -26.966 -29.428 1.00 85.06 221 ALA A N 1
ATOM 1672 C CA . ALA A 1 221 ? 1.270 -28.337 -29.714 1.00 85.06 221 ALA A CA 1
ATOM 1673 C C . ALA A 1 221 ? 0.232 -29.394 -29.292 1.00 85.06 221 ALA A C 1
ATOM 1675 O O . ALA A 1 221 ? 0.054 -30.404 -29.979 1.00 85.06 221 ALA A O 1
ATOM 1676 N N . LYS A 1 222 ? -0.482 -29.166 -28.179 1.00 86.75 222 LYS A N 1
ATOM 1677 C CA . LYS A 1 222 ? -1.564 -30.055 -27.718 1.00 86.75 222 LYS A CA 1
ATOM 1678 C C . LYS A 1 222 ? -2.775 -30.029 -28.646 1.00 86.75 222 LYS A C 1
ATOM 1680 O O . LYS A 1 222 ? -3.450 -31.048 -28.763 1.00 86.75 222 LYS A O 1
ATOM 1685 N N . VAL A 1 223 ? -3.064 -28.886 -29.267 1.00 87.38 223 VAL A N 1
ATOM 1686 C CA . VAL A 1 223 ? -4.241 -28.698 -30.127 1.00 87.38 223 VAL A CA 1
ATOM 1687 C C . VAL A 1 223 ? -3.941 -29.068 -31.582 1.00 87.38 223 VAL A C 1
ATOM 1689 O O . VAL A 1 223 ? -4.754 -29.727 -32.223 1.00 87.38 223 VAL A O 1
ATOM 1692 N N . ALA A 1 224 ? -2.772 -28.687 -32.096 1.00 80.88 224 ALA A N 1
ATOM 1693 C CA . ALA A 1 224 ? -2.365 -28.905 -33.482 1.00 80.88 224 ALA A CA 1
ATOM 1694 C C . ALA A 1 224 ? -1.771 -30.303 -33.742 1.00 80.88 224 ALA A C 1
ATOM 1696 O O . ALA A 1 224 ? -1.691 -30.733 -34.890 1.00 80.88 224 ALA A O 1
ATOM 1697 N N . GLY A 1 225 ? -1.337 -31.026 -32.700 1.00 69.00 225 GLY A N 1
ATOM 1698 C CA . GLY A 1 225 ? -0.713 -32.348 -32.838 1.00 69.00 225 GLY A CA 1
ATOM 1699 C C . GLY A 1 225 ? 0.712 -32.323 -33.410 1.00 69.00 225 GLY A C 1
ATOM 1700 O O . GLY A 1 225 ? 1.274 -33.376 -33.710 1.00 69.00 225 GLY A O 1
ATOM 1701 N N . THR A 1 226 ? 1.316 -31.141 -33.547 1.00 66.12 226 THR A N 1
ATOM 1702 C CA . THR A 1 226 ? 2.701 -30.945 -33.994 1.00 66.12 226 THR A CA 1
ATOM 1703 C C . THR A 1 226 ? 3.418 -29.971 -33.073 1.00 66.12 226 THR A C 1
ATOM 1705 O O . THR A 1 226 ? 2.892 -28.900 -32.786 1.00 66.12 226 THR A O 1
ATOM 1708 N N . THR A 1 227 ? 4.636 -30.305 -32.647 1.00 59.44 227 THR A N 1
ATOM 1709 C CA . THR A 1 227 ? 5.492 -29.378 -31.896 1.00 59.44 227 THR A CA 1
ATOM 1710 C C . THR A 1 227 ? 6.065 -28.324 -32.851 1.00 59.44 227 THR A C 1
ATOM 1712 O O . THR A 1 227 ? 6.702 -28.710 -33.840 1.00 59.44 227 THR A O 1
ATOM 1715 N N . PRO A 1 228 ? 5.889 -27.015 -32.596 1.00 58.50 228 PRO A N 1
ATOM 1716 C CA . PRO A 1 228 ? 6.559 -25.989 -33.386 1.00 58.50 228 PRO A CA 1
ATOM 1717 C C . PRO A 1 228 ? 8.085 -26.136 -33.269 1.00 58.50 228 PRO A C 1
ATOM 1719 O O . PRO A 1 228 ? 8.606 -26.410 -32.187 1.00 58.50 228 PRO A O 1
ATOM 1722 N N . LYS A 1 229 ? 8.811 -25.971 -34.382 1.00 58.78 229 LYS A N 1
ATOM 1723 C CA . LYS A 1 229 ? 10.283 -25.878 -34.369 1.00 58.78 229 LYS A CA 1
ATOM 1724 C C . LYS A 1 229 ? 10.701 -24.574 -33.675 1.00 58.78 229 LYS A C 1
ATOM 1726 O O . LYS A 1 229 ? 9.968 -23.594 -33.771 1.00 58.78 229 LYS A O 1
ATOM 1731 N N . GLU A 1 230 ? 11.846 -24.581 -32.985 1.00 57.97 230 GLU A N 1
ATOM 1732 C CA . GLU A 1 230 ? 12.392 -23.417 -32.262 1.00 57.97 230 GLU A CA 1
ATOM 1733 C C . GLU A 1 230 ? 12.306 -22.130 -33.094 1.00 57.97 230 GLU A C 1
ATOM 1735 O O . GLU A 1 230 ? 12.631 -22.131 -34.284 1.00 57.97 230 GLU A O 1
ATOM 1740 N N . ILE A 1 231 ? 11.842 -21.042 -32.469 1.00 60.28 231 ILE A N 1
ATOM 1741 C CA . ILE A 1 231 ? 11.561 -19.781 -33.170 1.00 60.28 231 ILE A CA 1
ATOM 1742 C C . ILE A 1 231 ? 12.737 -18.794 -33.079 1.00 60.28 231 ILE A C 1
ATOM 1744 O O . ILE A 1 231 ? 12.812 -17.906 -33.926 1.00 60.28 231 ILE A O 1
ATOM 1748 N N . ILE A 1 232 ? 13.682 -18.932 -32.133 1.00 57.78 232 ILE A N 1
ATOM 1749 C CA . ILE A 1 232 ? 14.847 -18.027 -31.985 1.00 57.78 232 ILE A CA 1
ATOM 1750 C C . ILE A 1 232 ? 16.027 -18.736 -31.324 1.00 57.78 232 ILE A C 1
ATOM 1752 O O . ILE A 1 232 ? 15.800 -19.355 -30.258 1.00 57.78 232 ILE A O 1
#

Sequence (232 aa):
MSARNGTTKTPWRPAANILRDMIHDPEKLIICPGVYDGLDAGHEVLYMAITKRYGHLQGKLLVSTEEYLARIRAAVLARGETGRDLVIIPRSNALQSLGFDEAVKRLKGAVEAGADVAFLEGFTTEEQGKLVCEALAPTPCLVNVVEGGVTPQMSATGAREAGFRIVIWPCLAMTEVYNSVKRAAVELKEKGFFVHGGNGAGRIKDLFEVAGLEECMTFDAKVAGTTPKEII

Mean predicted aligned error: 9.24 Å

Nearest PDB structures (foldseek):
  3m0j-assembly1_A  TM=9.510E-01  e=9.108E-18  Cryphonectria parasitica
  3fa3-assembly1_D  TM=8.749E-01  e=4.346E-18  Aspergillus niger
  3m0k-assembly1_A  TM=9.491E-01  e=3.255E-16  Cryphonectria parasitica
  3fa4-assembly1_C  TM=8.275E-01  e=7.411E-17  Aspergillus niger
  3lye-assembly1_A  TM=9.480E-01  e=2.491E-15  Cryphonectria parasitica

Organism: NCBI:txid574789

Solvent-accessible surface area (backbone atoms only — not comparable to full-atom values): 14094 Å² total; per-residue (Å²): 137,82,83,84,76,80,80,77,73,74,78,90,67,62,67,43,57,55,51,50,54,48,62,72,34,88,90,46,70,47,80,35,70,39,71,80,80,66,83,73,92,79,90,67,82,81,90,68,73,99,79,74,70,63,79,73,53,83,88,71,85,76,77,54,69,67,59,53,41,50,53,46,37,50,51,43,49,50,32,62,77,69,73,46,67,72,80,41,68,53,72,36,69,37,36,87,83,63,33,63,70,57,25,50,51,49,45,51,53,32,42,75,49,64,36,64,35,37,26,68,47,59,50,69,44,70,68,55,49,28,52,50,29,64,74,46,56,91,46,38,23,41,44,73,40,40,89,96,45,56,25,61,87,71,52,74,68,53,40,45,75,38,50,34,32,32,41,30,25,60,51,52,62,59,52,52,50,50,55,53,52,52,50,50,53,52,46,26,68,75,67,75,54,78,76,88,75,65,101,74,66,87,38,74,66,52,54,38,55,76,68,41,47,64,62,52,50,55,50,46,24,70,74,71,75,50,77,80,74,89,89,128

Radius of gyration: 22.85 Å; Cα contacts (8 Å, |Δi|>4): 269; chains: 1; bounding box: 49×70×52 Å